Protein AF-A0A3Q9SAR7-F1 (afdb_monomer)

Nearest PDB structures (foldseek):
  1xmx-assembly1_A  TM=7.550E-01  e=1.880E-03  Vibrio cholerae
  4oc8-assembly1_B  TM=5.449E-01  e=7.271E-05  Azoarcus olearius
  2bam-assembly1_B  TM=5.624E-01  e=4.252E-01  Bacillus amyloliquefaciens
  1bhm-assembly1_A  TM=5.684E-01  e=5.849E-01  Bacillus amyloliquefaciens
  8hkq-assembly1_A  TM=5.208E-01  e=3.273E+00  Homo sapiens

Secondary structure (DSSP, 8-state):
-PPP-TTS-------HHHHHHHHHHHHHHHHHHTT--EEEEEEEEEEETTEEEEEEEEEEEEETTEEEEEEEEEE--SSPBPHHHHHHHHHHHHHHT-SEEEEEESSPBPHHHHHHHHHHTEEEEEEEETTHHHHTT-SS-S-PPPPTT----SEEEEEEEEETTEEEEEEE-SS--HHHHHHHH-

Structure (mmCIF, N/CA/C/O backbone):
data_AF-A0A3Q9SAR7-F1
#
_entry.id   AF-A0A3Q9SAR7-F1
#
loop_
_atom_site.group_PDB
_atom_site.id
_atom_site.type_symbol
_atom_site.label_atom_id
_atom_site.label_alt_id
_atom_site.label_comp_id
_atom_site.label_asym_id
_atom_site.label_entity_id
_atom_site.label_seq_id
_atom_site.pdbx_PDB_ins_code
_atom_site.Cartn_x
_atom_site.Cartn_y
_atom_site.Cartn_z
_atom_site.occupancy
_atom_site.B_iso_or_equiv
_atom_site.auth_seq_id
_atom_site.auth_comp_id
_atom_site.auth_asym_id
_atom_site.auth_atom_id
_atom_site.pdbx_PDB_model_num
ATOM 1 N N . MET A 1 1 ? 7.111 -11.956 -29.538 1.00 27.80 1 MET A N 1
ATOM 2 C CA . MET A 1 1 ? 6.732 -10.552 -29.275 1.00 27.80 1 MET A CA 1
ATOM 3 C C . MET A 1 1 ? 6.352 -10.456 -27.811 1.00 27.80 1 MET A C 1
ATOM 5 O O . MET A 1 1 ? 5.449 -11.172 -27.399 1.00 27.80 1 MET A O 1
ATOM 9 N N . GLY A 1 2 ? 7.119 -9.715 -27.010 1.00 34.88 2 GLY A N 1
ATOM 10 C CA . GLY A 1 2 ? 6.870 -9.594 -25.573 1.00 34.88 2 GLY A CA 1
ATOM 11 C C . GLY A 1 2 ? 5.650 -8.717 -25.324 1.00 34.88 2 GLY A C 1
ATOM 12 O O . GLY A 1 2 ? 5.599 -7.592 -25.812 1.00 34.88 2 GLY A O 1
ATOM 13 N N . VAL A 1 3 ? 4.664 -9.244 -24.601 1.00 38.19 3 VAL A N 1
ATOM 14 C CA . VAL A 1 3 ? 3.569 -8.445 -24.046 1.00 38.19 3 VAL A CA 1
ATOM 15 C C . VAL A 1 3 ? 4.202 -7.463 -23.064 1.00 38.19 3 VAL A C 1
ATOM 17 O O . VAL A 1 3 ? 4.908 -7.893 -22.153 1.00 38.19 3 VAL A O 1
ATOM 20 N N . TYR A 1 4 ? 4.004 -6.161 -23.272 1.00 43.38 4 TYR A N 1
ATOM 21 C CA . TYR A 1 4 ? 4.487 -5.137 -22.351 1.00 43.38 4 TYR A CA 1
ATOM 22 C C . TYR A 1 4 ? 3.925 -5.415 -20.953 1.00 43.38 4 TYR A C 1
ATOM 24 O O . TYR A 1 4 ? 2.711 -5.418 -20.743 1.00 43.38 4 TYR A O 1
ATOM 32 N N . ASN A 1 5 ? 4.821 -5.702 -20.014 1.00 55.50 5 ASN A N 1
ATOM 33 C CA . ASN A 1 5 ? 4.472 -6.011 -18.644 1.00 55.50 5 ASN A CA 1
ATOM 34 C C . ASN A 1 5 ? 4.656 -4.732 -17.812 1.00 55.50 5 ASN A C 1
ATOM 36 O O . ASN A 1 5 ? 5.802 -4.377 -17.523 1.00 55.50 5 ASN A O 1
ATOM 40 N N . PRO A 1 6 ? 3.579 -4.035 -17.394 1.00 52.97 6 PRO A N 1
ATOM 41 C CA . PRO A 1 6 ? 3.678 -2.794 -16.610 1.00 52.97 6 PRO A CA 1
ATOM 42 C C . PRO A 1 6 ? 4.426 -2.983 -15.275 1.00 52.97 6 PRO A C 1
ATOM 44 O O . PRO A 1 6 ? 4.781 -2.017 -14.604 1.00 52.97 6 PRO A O 1
ATOM 47 N N . ILE A 1 7 ? 4.692 -4.240 -14.910 1.00 58.50 7 ILE A N 1
ATOM 48 C CA . ILE A 1 7 ? 5.417 -4.668 -13.724 1.00 58.50 7 ILE A CA 1
ATOM 49 C C . ILE A 1 7 ? 6.954 -4.614 -13.909 1.00 58.50 7 ILE A C 1
ATOM 51 O O . ILE A 1 7 ? 7.685 -4.568 -12.920 1.00 58.50 7 ILE A O 1
ATOM 55 N N . GLU A 1 8 ? 7.491 -4.610 -15.136 1.00 58.69 8 GLU A N 1
ATOM 56 C CA . GLU A 1 8 ? 8.921 -4.894 -15.378 1.00 58.69 8 GLU A CA 1
ATOM 57 C C . GLU A 1 8 ? 9.891 -3.719 -15.223 1.00 58.69 8 GLU A C 1
ATOM 59 O O . GLU A 1 8 ? 11.055 -3.956 -14.898 1.00 58.69 8 GLU A O 1
ATOM 64 N N . ALA A 1 9 ? 9.452 -2.472 -15.389 1.00 53.44 9 ALA A N 1
ATOM 65 C CA . ALA A 1 9 ? 10.353 -1.327 -15.314 1.00 53.44 9 ALA A CA 1
ATOM 66 C C . ALA A 1 9 ? 9.664 -0.118 -14.697 1.00 53.44 9 ALA A C 1
ATOM 68 O O . ALA A 1 9 ? 8.808 0.457 -15.352 1.00 53.44 9 ALA A O 1
ATOM 69 N N . ASN A 1 10 ? 10.075 0.281 -13.486 1.00 58.84 10 ASN A N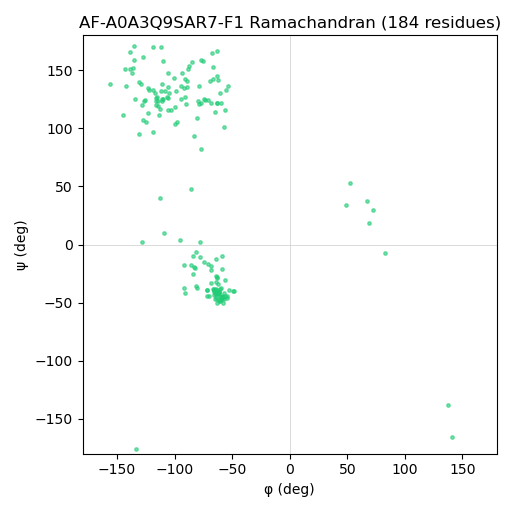 1
ATOM 70 C CA . ASN A 1 10 ? 9.906 1.647 -12.990 1.00 58.84 10 ASN A CA 1
ATOM 71 C C . ASN A 1 10 ? 10.917 2.003 -11.906 1.00 58.84 10 ASN A C 1
ATOM 73 O O . ASN A 1 10 ? 11.170 1.240 -10.976 1.00 58.84 10 ASN A O 1
ATOM 77 N N . THR A 1 11 ? 11.440 3.218 -12.008 1.00 61.03 11 THR A N 1
ATOM 78 C CA . THR A 1 11 ? 12.070 3.929 -10.902 1.00 61.03 11 THR A CA 1
ATOM 79 C C . THR A 1 11 ? 11.359 5.262 -10.795 1.00 61.03 11 THR A C 1
ATOM 81 O O . THR A 1 11 ? 11.560 6.127 -11.642 1.00 61.03 11 THR A O 1
ATOM 84 N N . THR A 1 12 ? 10.512 5.424 -9.783 1.00 68.94 12 THR A N 1
ATOM 85 C CA . THR A 1 12 ? 9.973 6.744 -9.453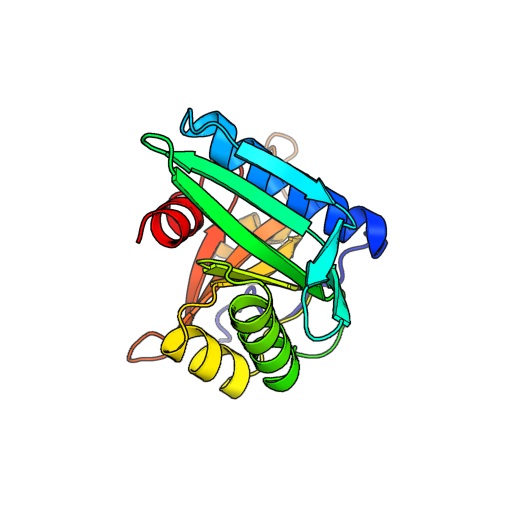 1.00 68.94 12 THR A CA 1
ATOM 86 C C . THR A 1 12 ? 11.114 7.627 -8.950 1.00 68.94 12 THR A C 1
ATOM 88 O O . THR A 1 12 ? 11.979 7.165 -8.199 1.00 68.94 12 THR A O 1
ATOM 91 N N . ASP A 1 13 ? 11.093 8.902 -9.302 1.00 79.56 13 ASP A N 1
ATOM 92 C CA . ASP A 1 13 ? 12.007 9.930 -8.796 1.00 79.56 13 ASP A CA 1
ATOM 93 C C . ASP A 1 13 ? 11.646 10.420 -7.379 1.00 79.56 13 ASP A C 1
ATOM 95 O O . ASP A 1 13 ? 12.472 11.059 -6.733 1.00 79.56 13 ASP A O 1
ATOM 99 N N . MET A 1 14 ? 10.470 10.047 -6.855 1.00 87.00 14 MET A N 1
ATOM 100 C CA . MET A 1 14 ? 10.042 10.333 -5.476 1.00 87.00 14 MET A CA 1
ATOM 101 C C . MET A 1 14 ? 11.069 9.868 -4.438 1.00 87.00 14 MET A C 1
ATOM 103 O O . MET A 1 14 ? 11.548 8.737 -4.502 1.00 87.00 14 MET A O 1
ATOM 107 N N . THR A 1 15 ? 11.357 10.682 -3.425 1.00 91.19 15 THR A N 1
ATOM 108 C CA . THR A 1 15 ? 11.986 10.246 -2.163 1.00 91.19 15 THR A CA 1
ATOM 109 C C . THR A 1 15 ? 11.090 9.253 -1.408 1.00 91.19 15 THR A C 1
ATOM 111 O O . THR A 1 15 ? 9.910 9.112 -1.724 1.00 91.19 15 THR A O 1
ATOM 114 N N . ASP A 1 16 ? 11.629 8.557 -0.401 1.00 91.19 16 ASP A N 1
ATOM 115 C CA . ASP A 1 16 ? 10.838 7.617 0.416 1.00 91.19 16 ASP A CA 1
ATOM 116 C C . ASP A 1 16 ? 9.636 8.319 1.069 1.00 91.19 16 ASP A C 1
ATOM 118 O O . ASP A 1 16 ? 8.494 7.887 0.922 1.00 91.19 16 ASP A O 1
ATOM 122 N N . THR A 1 17 ? 9.871 9.484 1.677 1.00 94.44 17 THR A N 1
ATOM 123 C CA . THR A 1 17 ? 8.822 10.296 2.306 1.00 94.44 17 THR A CA 1
ATOM 124 C C . THR A 1 17 ? 7.781 10.801 1.305 1.00 94.44 17 THR A C 1
ATOM 126 O O . THR A 1 17 ? 6.594 10.857 1.624 1.00 94.44 17 THR A O 1
ATOM 129 N N . GLU A 1 18 ? 8.191 11.211 0.102 1.00 94.25 18 GLU A N 1
ATOM 130 C CA . GLU A 1 18 ? 7.247 11.631 -0.944 1.00 94.25 18 GLU A CA 1
ATOM 131 C C . GLU A 1 18 ? 6.391 10.464 -1.422 1.00 94.25 18 GLU A C 1
ATOM 133 O O . GLU A 1 18 ? 5.189 1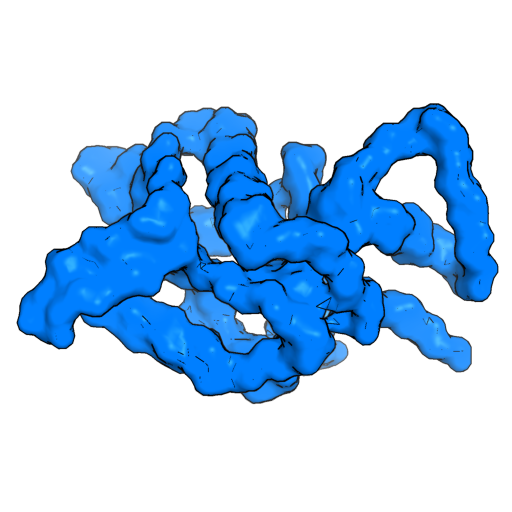0.636 -1.613 1.00 94.25 18 GLU A O 1
ATOM 138 N N . PHE A 1 19 ? 6.986 9.278 -1.551 1.00 94.12 19 PHE A N 1
ATOM 139 C CA . PHE A 1 19 ? 6.270 8.071 -1.928 1.00 94.12 19 PHE A CA 1
ATOM 140 C C . PHE A 1 19 ? 5.212 7.692 -0.883 1.00 94.12 19 PHE A C 1
ATOM 142 O O . PHE A 1 19 ? 4.051 7.472 -1.225 1.00 94.12 19 PHE A O 1
ATOM 149 N N . GLU A 1 20 ? 5.574 7.700 0.398 1.00 96.3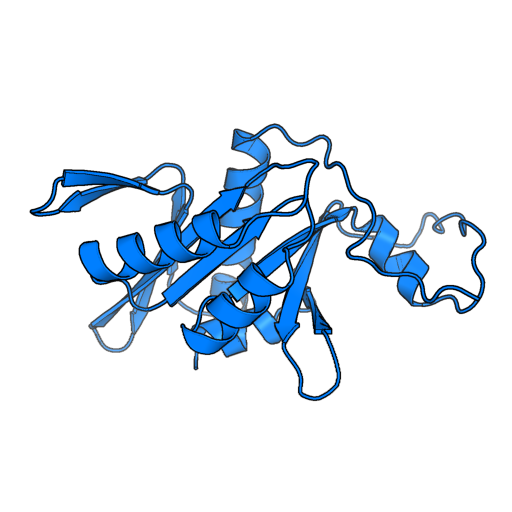8 20 GLU A N 1
ATOM 150 C CA . GLU A 1 20 ? 4.641 7.414 1.491 1.00 96.38 20 GLU A CA 1
ATOM 151 C C . GLU A 1 20 ? 3.499 8.440 1.563 1.00 96.38 20 GLU A C 1
ATOM 153 O O . GLU A 1 20 ? 2.328 8.077 1.704 1.00 96.38 20 GLU A O 1
ATOM 158 N N . LYS A 1 21 ? 3.810 9.733 1.399 1.00 95.81 21 LYS A N 1
ATOM 159 C CA . LYS A 1 21 ? 2.799 10.802 1.351 1.00 95.81 21 LYS A CA 1
ATOM 160 C C . LYS A 1 21 ? 1.890 10.692 0.130 1.00 95.81 21 LYS A C 1
ATOM 162 O O . LYS A 1 21 ? 0.688 10.926 0.258 1.00 95.81 21 LYS A O 1
ATOM 167 N N . TYR A 1 22 ? 2.436 10.325 -1.029 1.00 93.81 22 TYR A N 1
ATOM 168 C CA . TYR A 1 22 ? 1.651 10.042 -2.228 1.00 93.81 22 TYR A CA 1
ATOM 169 C C . TYR A 1 22 ? 0.643 8.923 -1.954 1.00 93.81 22 TYR A C 1
ATOM 171 O O . TYR A 1 22 ? -0.553 9.125 -2.166 1.00 93.81 22 TYR A O 1
ATOM 179 N N . VAL A 1 23 ? 1.087 7.795 -1.394 1.00 94.88 23 VAL A N 1
ATOM 180 C CA . VAL A 1 23 ? 0.207 6.670 -1.038 1.00 94.88 23 VAL A CA 1
ATOM 181 C C . VAL A 1 23 ? -0.874 7.099 -0.040 1.00 94.88 23 VAL A C 1
ATOM 183 O O . VAL A 1 23 ? -2.051 6.810 -0.258 1.00 94.88 23 VAL A O 1
ATOM 186 N N . ALA A 1 24 ? -0.515 7.850 1.007 1.00 95.94 24 ALA A N 1
ATOM 187 C CA . ALA A 1 24 ? -1.486 8.390 1.960 1.00 95.94 24 ALA A CA 1
ATOM 188 C C . ALA A 1 24 ? -2.541 9.271 1.271 1.00 95.94 24 ALA A C 1
ATOM 190 O O . ALA A 1 24 ? -3.739 9.133 1.528 1.00 95.94 24 ALA A O 1
ATOM 191 N N . SER A 1 25 ? -2.110 10.158 0.368 1.00 93.12 25 SER A N 1
ATOM 192 C CA . SER A 1 25 ? -3.015 11.026 -0.389 1.00 93.12 25 SER A CA 1
ATOM 193 C C . SER A 1 25 ? -3.938 10.243 -1.320 1.00 93.12 25 SER A C 1
ATOM 195 O O . SER A 1 25 ? -5.122 10.557 -1.391 1.00 93.12 25 SER A O 1
ATOM 197 N N . LEU A 1 26 ? -3.424 9.198 -1.973 1.00 90.88 26 LEU A N 1
ATOM 198 C CA . LEU A 1 26 ? -4.173 8.366 -2.906 1.00 90.88 26 LEU A CA 1
ATOM 199 C C . LEU A 1 26 ? -5.314 7.642 -2.182 1.00 90.88 26 LEU A C 1
ATOM 201 O O . LEU A 1 26 ? -6.471 7.750 -2.581 1.00 90.88 26 LEU A O 1
ATOM 205 N N . VAL A 1 27 ? -5.001 6.988 -1.059 1.00 91.81 27 VAL A N 1
ATOM 206 C CA . VAL A 1 27 ? -5.989 6.278 -0.229 1.00 91.81 27 VAL A CA 1
ATOM 207 C C . VAL A 1 27 ? -7.037 7.237 0.335 1.00 91.81 27 VAL A C 1
ATOM 209 O O . VAL A 1 27 ? -8.233 6.933 0.323 1.00 91.81 27 VAL A O 1
ATOM 212 N N . LYS A 1 28 ? -6.610 8.420 0.794 1.00 92.31 28 LYS A N 1
ATOM 213 C CA . LYS A 1 28 ? -7.524 9.451 1.293 1.00 92.31 28 LYS A CA 1
ATOM 214 C C . LYS A 1 28 ? -8.490 9.925 0.203 1.00 92.31 28 LYS A C 1
ATOM 216 O O . LYS A 1 28 ? -9.692 9.947 0.443 1.00 92.31 28 LYS A O 1
ATOM 221 N N . GLN A 1 29 ? -7.984 10.246 -0.988 1.00 89.38 29 GLN A N 1
ATOM 222 C CA . GLN A 1 29 ? -8.799 10.720 -2.111 1.00 89.38 29 GLN A CA 1
ATOM 223 C C . GLN A 1 29 ? -9.843 9.689 -2.553 1.00 89.38 29 GLN A C 1
ATOM 225 O O . GLN A 1 29 ? -10.979 10.063 -2.826 1.00 89.38 29 GLN A O 1
ATOM 230 N N . MET A 1 30 ? -9.483 8.405 -2.590 1.00 88.06 30 MET A N 1
ATOM 231 C CA . MET A 1 30 ? -10.416 7.323 -2.938 1.00 88.06 30 MET A CA 1
ATOM 232 C C . MET A 1 30 ? -11.523 7.176 -1.901 1.00 88.06 30 MET A C 1
ATOM 234 O O . MET A 1 30 ? -12.695 7.087 -2.242 1.00 88.06 30 MET A O 1
ATOM 238 N N . SER A 1 31 ? -11.158 7.236 -0.620 1.00 88.56 31 SER A N 1
ATOM 239 C CA . SER A 1 31 ? -12.134 7.196 0.472 1.00 88.56 31 SER A CA 1
ATOM 240 C C . SER A 1 31 ? -13.117 8.368 0.403 1.00 88.56 31 SER A C 1
ATOM 242 O O . SER A 1 31 ? -14.321 8.180 0.550 1.00 88.56 31 SER A O 1
ATOM 244 N N . GLU A 1 32 ? -12.607 9.578 0.153 1.00 88.62 32 GLU A N 1
ATOM 245 C CA . GLU A 1 32 ? -13.418 10.794 0.035 1.00 88.62 32 GLU A CA 1
ATOM 246 C C . GLU A 1 32 ? -14.342 10.758 -1.187 1.00 88.62 32 GLU A C 1
ATOM 248 O O . GLU A 1 32 ? -15.492 11.186 -1.085 1.00 88.62 32 GLU A O 1
ATOM 253 N N . LYS A 1 33 ? -13.872 10.220 -2.319 1.00 87.81 33 LYS A N 1
ATOM 254 C CA . LYS A 1 33 ? -14.673 10.053 -3.539 1.00 87.81 33 LYS A CA 1
ATOM 255 C C . LYS A 1 33 ? -15.882 9.142 -3.312 1.00 87.81 33 LYS A C 1
ATOM 257 O O . LYS A 1 33 ? -16.974 9.484 -3.754 1.00 87.81 33 LYS A O 1
ATOM 262 N N . GLU A 1 34 ? -15.708 8.060 -2.558 1.00 85.62 34 GLU A N 1
ATOM 263 C CA . GLU A 1 34 ? -16.791 7.143 -2.175 1.00 85.62 34 GLU A CA 1
ATOM 264 C C . GLU A 1 34 ? -17.668 7.677 -1.023 1.00 85.62 34 GLU A C 1
ATOM 266 O O . GLU A 1 34 ? -18.580 6.998 -0.551 1.00 85.62 34 GLU A O 1
ATOM 271 N N . GLY A 1 35 ? -17.402 8.890 -0.522 1.00 87.12 35 GLY A N 1
ATOM 272 C CA . GLY A 1 35 ? -18.135 9.476 0.603 1.00 87.12 35 GLY A CA 1
ATOM 273 C C . GLY A 1 35 ? -17.879 8.772 1.941 1.00 87.12 35 GLY A C 1
ATOM 274 O O . GLY A 1 35 ? -18.652 8.934 2.889 1.00 87.12 35 GLY A O 1
ATOM 275 N N . ILE A 1 36 ? -16.799 7.994 2.046 1.00 84.69 36 ILE A N 1
ATOM 276 C CA . ILE A 1 36 ? -16.460 7.227 3.242 1.00 84.69 36 ILE A CA 1
ATOM 277 C C . ILE A 1 36 ? -15.582 8.083 4.154 1.00 84.69 36 ILE A C 1
ATOM 279 O O . ILE A 1 36 ? -14.473 8.493 3.807 1.00 84.69 36 ILE A O 1
ATOM 283 N N . LYS A 1 37 ? -16.054 8.320 5.382 1.00 85.62 37 LYS A N 1
ATOM 284 C CA . LYS A 1 37 ? -15.274 9.032 6.396 1.00 85.62 37 LYS A CA 1
ATOM 285 C C . LYS A 1 37 ? -14.033 8.218 6.778 1.00 85.62 37 LYS A C 1
ATOM 287 O O . LYS A 1 37 ? -14.143 7.164 7.406 1.00 85.62 37 LYS A O 1
ATOM 292 N N . CYS A 1 38 ? -12.862 8.758 6.453 1.00 90.56 38 CYS A N 1
ATOM 293 C CA . CYS A 1 38 ? -11.567 8.141 6.708 1.00 90.56 38 CYS A CA 1
ATOM 294 C C . CYS A 1 38 ? -10.598 9.131 7.374 1.00 90.56 38 CYS A C 1
ATOM 296 O O . CYS A 1 38 ? -10.537 10.308 7.014 1.00 90.56 38 CYS A O 1
ATOM 298 N N . SER A 1 39 ? -9.820 8.647 8.340 1.00 94.81 39 SER A N 1
ATOM 299 C CA . SER A 1 39 ? -8.638 9.310 8.888 1.00 94.81 39 SER A CA 1
ATOM 300 C C . SER A 1 39 ? -7.401 8.590 8.362 1.00 94.81 39 SER A C 1
ATOM 302 O O . SER A 1 39 ? -7.180 7.428 8.689 1.00 94.81 39 SER A O 1
ATOM 304 N N . VAL A 1 40 ? -6.585 9.281 7.566 1.00 96.81 40 VAL A N 1
ATOM 305 C CA . VAL A 1 40 ? -5.319 8.743 7.051 1.00 96.81 40 VAL A CA 1
ATOM 306 C C . VAL A 1 40 ? -4.160 9.473 7.717 1.00 96.81 40 VAL A C 1
ATOM 308 O O . VAL A 1 40 ? -4.088 10.702 7.661 1.00 96.81 40 VAL A O 1
ATOM 311 N N . LYS A 1 41 ? -3.249 8.724 8.343 1.00 97.44 41 LYS A N 1
ATOM 312 C CA . LYS A 1 41 ? -2.054 9.259 9.009 1.00 97.44 41 LYS A CA 1
ATOM 313 C C . LYS A 1 41 ? -0.804 8.630 8.406 1.00 97.44 41 LYS A C 1
ATOM 315 O O . LYS A 1 41 ? -0.735 7.416 8.242 1.00 97.44 41 LYS A O 1
ATOM 320 N N . HIS A 1 42 ? 0.174 9.472 8.099 1.00 97.44 42 HIS A N 1
ATOM 321 C CA . HIS A 1 42 ? 1.511 9.081 7.653 1.00 97.44 42 HIS A CA 1
ATOM 322 C C . HIS A 1 42 ? 2.465 8.999 8.853 1.00 97.44 42 HIS A C 1
ATOM 324 O O . HIS A 1 42 ? 2.308 9.769 9.803 1.00 97.44 42 HIS A O 1
ATOM 330 N N . ASN A 1 43 ? 3.439 8.087 8.797 1.00 96.50 43 ASN A N 1
ATOM 331 C CA . ASN A 1 43 ? 4.480 7.878 9.805 1.00 96.50 43 ASN A CA 1
ATOM 332 C C . ASN A 1 43 ? 3.915 7.690 11.225 1.00 96.50 43 ASN A C 1
ATOM 334 O O . ASN A 1 43 ? 4.253 8.408 12.171 1.00 96.50 43 ASN A O 1
ATOM 338 N N . TYR A 1 44 ? 2.987 6.745 11.360 1.00 96.19 44 TYR A N 1
ATOM 339 C CA . TYR A 1 44 ? 2.268 6.496 12.601 1.00 96.19 44 TYR A CA 1
ATOM 340 C C . TYR A 1 44 ? 3.005 5.482 13.478 1.00 96.19 44 TYR A C 1
ATOM 342 O O . TYR A 1 44 ? 3.440 4.436 13.004 1.00 96.19 44 TYR A O 1
ATOM 350 N N . ILE A 1 45 ? 3.101 5.758 14.780 1.00 96.38 45 ILE A N 1
ATOM 351 C CA . ILE A 1 45 ? 3.653 4.813 15.758 1.00 96.38 45 ILE A CA 1
ATOM 352 C C . ILE A 1 45 ? 2.493 4.124 16.476 1.00 96.38 45 ILE A C 1
ATOM 354 O O . ILE A 1 45 ? 1.873 4.709 17.367 1.00 96.38 45 ILE A O 1
ATOM 358 N N . ALA A 1 46 ? 2.229 2.872 16.110 1.00 93.25 46 ALA A N 1
ATOM 359 C CA . ALA A 1 46 ? 1.290 2.011 16.812 1.00 93.25 46 ALA A CA 1
ATOM 360 C C . ALA A 1 46 ? 1.959 1.455 18.072 1.00 93.25 46 ALA A C 1
ATOM 362 O O . ALA A 1 46 ? 2.995 0.795 17.988 1.00 93.25 46 ALA A O 1
ATOM 363 N N . ARG A 1 47 ? 1.374 1.734 19.239 1.00 92.69 47 ARG A N 1
ATOM 364 C CA . ARG A 1 47 ? 1.851 1.233 20.533 1.00 92.69 47 ARG A CA 1
ATOM 365 C C . ARG A 1 47 ? 0.950 0.094 20.976 1.00 92.69 47 ARG A C 1
ATOM 367 O O . ARG A 1 47 ? -0.236 0.315 21.208 1.00 92.69 47 ARG A O 1
ATOM 374 N N . VAL A 1 48 ? 1.510 -1.099 21.076 1.00 90.62 48 VAL A N 1
ATOM 375 C CA . VAL A 1 48 ? 0.791 -2.327 21.422 1.00 90.62 48 VAL A CA 1
ATOM 376 C C . VAL A 1 48 ? 1.583 -3.123 22.453 1.00 90.62 48 VAL A C 1
ATOM 378 O O . VAL A 1 48 ? 2.713 -2.777 22.798 1.00 90.62 48 VAL A O 1
ATOM 381 N N . ASN A 1 49 ? 0.970 -4.170 23.000 1.00 83.50 49 ASN A N 1
ATOM 382 C CA . ASN A 1 49 ? 1.522 -4.891 24.148 1.00 83.50 49 ASN A CA 1
ATOM 383 C C . ASN A 1 49 ? 2.875 -5.566 23.856 1.00 83.50 49 ASN A C 1
ATOM 385 O O . ASN A 1 49 ? 3.669 -5.744 24.776 1.00 83.50 49 ASN A O 1
ATOM 389 N N . ASP A 1 50 ? 3.141 -5.934 22.601 1.00 85.75 50 ASP A N 1
ATOM 390 C CA . ASP A 1 50 ? 4.385 -6.562 22.142 1.00 85.75 50 ASP A CA 1
ATOM 391 C C . ASP A 1 50 ? 5.413 -5.561 21.578 1.00 85.75 50 ASP A C 1
ATOM 393 O O . ASP A 1 50 ? 6.499 -5.967 21.161 1.00 85.75 50 ASP A O 1
ATOM 397 N N . GLY A 1 51 ? 5.126 -4.253 21.623 1.00 89.19 51 GLY A N 1
ATOM 398 C CA . GLY A 1 51 ? 6.081 -3.197 21.296 1.00 89.19 51 GLY A CA 1
ATOM 399 C C . GLY A 1 51 ? 5.492 -2.020 20.522 1.00 89.19 51 GLY A C 1
ATOM 400 O O . GLY A 1 51 ? 4.282 -1.824 20.424 1.00 89.19 51 GLY A O 1
ATOM 401 N N . ASN A 1 52 ? 6.389 -1.206 19.963 1.00 92.50 52 ASN A N 1
ATOM 4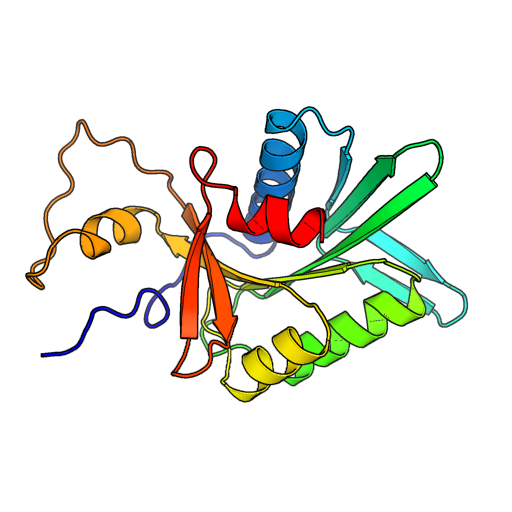02 C CA . ASN A 1 52 ? 6.024 -0.083 19.107 1.00 92.50 52 ASN A CA 1
ATOM 403 C C . ASN A 1 52 ? 6.345 -0.423 17.651 1.00 92.50 52 ASN A C 1
ATOM 405 O O . ASN A 1 52 ? 7.490 -0.741 17.327 1.00 92.50 52 ASN A O 1
ATOM 409 N N . TYR A 1 53 ? 5.359 -0.284 16.772 1.00 92.19 53 TYR A N 1
ATOM 410 C CA . TYR A 1 53 ? 5.525 -0.458 15.334 1.00 92.19 53 TYR A CA 1
ATOM 411 C C . TYR A 1 53 ? 5.388 0.889 14.635 1.00 92.19 53 TYR A C 1
ATOM 413 O O . TYR A 1 53 ? 4.366 1.560 14.763 1.00 92.19 53 TYR A O 1
ATOM 421 N N . GLN A 1 54 ? 6.411 1.274 13.876 1.00 95.06 54 GLN A N 1
ATOM 422 C CA . GLN A 1 54 ? 6.292 2.366 12.918 1.00 95.06 54 GLN A CA 1
ATOM 423 C C . GLN A 1 54 ? 5.606 1.833 11.660 1.00 95.06 54 GLN A C 1
ATOM 425 O O . GLN A 1 54 ? 6.063 0.848 11.075 1.00 95.06 54 GLN A O 1
ATOM 430 N N . ILE A 1 55 ? 4.501 2.474 11.297 1.00 96.75 55 ILE A N 1
ATOM 431 C CA . ILE A 1 55 ? 3.674 2.165 10.138 1.00 96.75 55 ILE A CA 1
ATOM 432 C C . ILE A 1 55 ? 3.744 3.355 9.190 1.00 96.75 55 ILE A C 1
ATOM 434 O O . ILE A 1 55 ? 3.468 4.491 9.591 1.00 96.75 55 ILE A O 1
ATOM 438 N N . ASP A 1 56 ? 4.088 3.083 7.934 1.00 98.06 56 ASP A N 1
ATOM 439 C CA . ASP A 1 56 ? 4.280 4.124 6.924 1.00 98.06 56 ASP A CA 1
ATOM 440 C C . ASP A 1 56 ? 2.980 4.917 6.728 1.00 98.06 56 ASP A C 1
ATOM 442 O O . ASP A 1 56 ? 2.982 6.147 6.796 1.00 98.06 56 ASP A O 1
ATOM 446 N N . VAL A 1 57 ? 1.844 4.227 6.571 1.00 98.25 57 VAL A N 1
ATOM 447 C CA . VAL A 1 57 ? 0.513 4.845 6.517 1.00 98.25 57 VAL A CA 1
ATOM 448 C C . VAL A 1 57 ? -0.524 3.979 7.245 1.00 98.25 57 VAL A C 1
ATOM 450 O O . VAL A 1 57 ? -0.582 2.764 7.076 1.00 98.25 57 VAL A O 1
ATOM 453 N N . ILE A 1 58 ? -1.393 4.604 8.038 1.00 98.00 58 ILE A N 1
ATOM 454 C CA . ILE A 1 58 ? -2.576 3.965 8.632 1.00 98.00 58 ILE A CA 1
ATOM 455 C C . ILE A 1 58 ? -3.838 4.671 8.139 1.00 98.00 58 ILE A C 1
ATOM 457 O O . ILE A 1 58 ? -3.901 5.902 8.136 1.00 98.00 58 ILE A O 1
ATOM 461 N N . ALA A 1 59 ? -4.832 3.891 7.718 1.00 97.00 59 ALA A N 1
ATOM 462 C CA . ALA A 1 59 ? -6.150 4.385 7.338 1.00 97.00 59 ALA A CA 1
ATOM 463 C C . ALA A 1 59 ? -7.208 3.824 8.296 1.00 97.00 59 ALA A C 1
ATOM 465 O O . ALA A 1 59 ? -7.376 2.610 8.420 1.00 97.00 59 ALA A O 1
ATOM 466 N N . GLU A 1 60 ? -7.905 4.723 8.982 1.00 96.00 60 GLU A N 1
ATOM 467 C CA . GLU A 1 60 ? -8.926 4.427 9.982 1.00 96.00 60 GLU A CA 1
ATOM 468 C C . GLU A 1 60 ? -10.287 4.884 9.453 1.00 96.00 60 GLU A C 1
ATOM 470 O O . GLU A 1 60 ? -10.526 6.075 9.241 1.00 96.00 60 GLU A O 1
ATOM 475 N N . TYR A 1 61 ? -11.191 3.936 9.260 1.00 93.44 61 TYR A N 1
ATOM 476 C CA . TYR A 1 61 ? -12.552 4.167 8.798 1.00 93.44 61 TYR A CA 1
ATOM 477 C C . TYR A 1 61 ? -13.518 3.994 9.962 1.00 93.44 61 TYR A C 1
ATOM 479 O O . TYR A 1 61 ? -13.295 3.181 10.861 1.00 93.44 61 TYR A O 1
ATOM 487 N N . THR A 1 62 ? -14.607 4.757 9.954 1.00 87.75 62 THR A N 1
ATOM 488 C CA . THR A 1 62 ? -15.694 4.593 10.925 1.00 87.75 62 THR A CA 1
ATOM 489 C C . THR A 1 62 ? -16.949 4.145 10.199 1.00 87.75 62 THR A C 1
ATOM 491 O O . THR A 1 62 ? -17.460 4.874 9.351 1.00 87.75 62 THR A O 1
ATOM 494 N N . PHE A 1 63 ? -17.464 2.971 10.556 1.00 80.06 63 PHE A N 1
ATOM 495 C CA . PHE A 1 63 ? -18.684 2.413 9.980 1.00 80.06 63 PHE A CA 1
ATOM 496 C C . PHE A 1 63 ? -19.582 1.869 11.093 1.00 80.06 63 PHE A C 1
ATOM 498 O O . PHE A 1 63 ? -19.132 1.079 11.917 1.00 80.06 63 PHE A O 1
ATOM 505 N N . LEU A 1 64 ? -20.841 2.325 11.147 1.00 83.12 64 LEU A N 1
ATOM 506 C CA . LEU A 1 64 ? -21.837 1.923 12.159 1.00 83.12 64 LEU A CA 1
ATOM 507 C C . LEU A 1 64 ? -21.331 1.976 13.620 1.00 83.12 64 LEU A C 1
ATOM 509 O O . LEU A 1 64 ? -21.712 1.161 14.453 1.00 83.12 64 LEU A O 1
ATOM 513 N N . GLY A 1 65 ? -20.452 2.933 13.939 1.00 82.38 65 GLY A N 1
ATOM 514 C CA . GLY A 1 65 ? -19.854 3.086 15.273 1.00 82.38 65 GLY A CA 1
ATOM 515 C C . GLY A 1 65 ? -18.642 2.186 15.554 1.00 82.38 65 GLY A C 1
ATOM 516 O O . GLY A 1 65 ? -17.970 2.388 16.561 1.00 82.38 65 GLY A O 1
ATOM 517 N N . GLY A 1 66 ? -18.321 1.246 14.661 1.00 86.31 66 GLY A N 1
ATOM 518 C CA . GLY A 1 66 ? -17.091 0.458 14.692 1.00 86.31 66 GLY A CA 1
ATOM 519 C C . GLY A 1 66 ? -15.935 1.146 13.961 1.00 86.31 66 GLY A C 1
ATOM 520 O O . GLY A 1 66 ? -16.145 1.945 13.043 1.00 86.31 66 GLY A O 1
ATOM 521 N N . GLN A 1 67 ? -14.707 0.818 14.366 1.00 91.00 67 GLN A N 1
ATOM 522 C CA . GLN A 1 67 ? -13.491 1.228 13.664 1.00 91.00 67 GLN A CA 1
ATOM 523 C C . GLN A 1 67 ? -12.981 0.098 12.778 1.00 91.00 67 GLN A C 1
ATOM 525 O O . GLN A 1 67 ? -12.822 -1.032 13.231 1.00 91.00 67 GLN A O 1
ATOM 530 N N . PHE A 1 68 ? -12.672 0.435 11.533 1.00 94.25 68 PHE A N 1
ATOM 531 C CA . PHE A 1 68 ? -12.038 -0.459 10.579 1.00 94.25 68 PHE A CA 1
ATOM 532 C C . PHE A 1 68 ? -10.667 0.105 10.207 1.00 94.25 68 PHE A C 1
ATOM 534 O O . PHE A 1 68 ? -10.555 1.254 9.784 1.00 94.25 68 PHE A O 1
ATOM 541 N N . ILE A 1 69 ? -9.616 -0.687 10.403 1.00 96.00 69 ILE A N 1
ATOM 542 C CA . ILE A 1 69 ? -8.223 -0.227 10.317 1.00 96.00 69 ILE A CA 1
ATOM 543 C C . ILE A 1 69 ? -7.510 -0.963 9.188 1.00 96.00 69 ILE A C 1
ATOM 545 O O . ILE A 1 69 ? -7.517 -2.196 9.148 1.00 96.00 69 ILE A O 1
ATOM 549 N N . ILE A 1 70 ? -6.842 -0.207 8.320 1.00 97.62 70 ILE A N 1
ATOM 550 C CA . ILE A 1 70 ? -5.952 -0.725 7.283 1.00 97.62 70 ILE A CA 1
ATOM 551 C C . ILE A 1 70 ? -4.532 -0.238 7.557 1.00 97.62 70 ILE A C 1
ATOM 553 O O . ILE A 1 70 ? -4.297 0.967 7.677 1.00 97.62 70 ILE A O 1
ATOM 557 N N . LEU A 1 71 ? -3.585 -1.174 7.622 1.00 98.38 71 LEU A N 1
ATOM 558 C CA . LEU A 1 71 ? -2.158 -0.853 7.665 1.00 98.38 71 LEU A CA 1
ATOM 559 C C . LEU A 1 71 ? -1.587 -0.824 6.256 1.00 98.38 71 LEU A C 1
ATOM 561 O O . LEU A 1 71 ? -1.835 -1.725 5.454 1.00 98.38 71 LEU A O 1
ATOM 565 N N . ILE A 1 72 ? -0.799 0.194 5.956 1.00 98.56 72 ILE A N 1
ATOM 566 C CA . ILE A 1 72 ? -0.216 0.383 4.640 1.00 98.56 72 ILE A CA 1
ATOM 567 C C . ILE A 1 72 ? 1.293 0.553 4.800 1.00 98.56 72 ILE A C 1
ATOM 569 O O . ILE A 1 72 ? 1.770 1.432 5.514 1.00 98.56 72 ILE A O 1
ATOM 573 N N . GLU A 1 73 ? 2.038 -0.305 4.113 1.00 98.38 73 GLU A N 1
ATOM 574 C CA . GLU A 1 73 ? 3.498 -0.282 4.066 1.00 98.38 73 GLU A CA 1
ATOM 575 C C . GLU A 1 73 ? 3.958 0.128 2.673 1.00 98.38 73 GLU A C 1
ATOM 577 O O . GLU A 1 73 ? 3.443 -0.357 1.665 1.00 98.38 73 GLU A O 1
ATOM 582 N N . CYS A 1 74 ? 4.967 0.982 2.613 1.00 97.31 74 CYS A N 1
ATOM 583 C CA . CYS A 1 74 ? 5.572 1.485 1.395 1.00 97.31 74 CYS A CA 1
ATOM 584 C C . CYS A 1 74 ? 6.989 0.921 1.269 1.00 97.31 74 CYS A C 1
ATOM 586 O O . CYS A 1 74 ? 7.777 0.919 2.215 1.00 97.31 74 CYS A O 1
ATOM 588 N N . LYS A 1 75 ? 7.336 0.390 0.096 1.00 94.56 75 LYS A N 1
ATOM 589 C CA . LYS A 1 75 ? 8.671 -0.149 -0.191 1.00 94.56 75 LYS A CA 1
ATOM 590 C C . LYS A 1 75 ? 9.192 0.416 -1.505 1.00 94.56 75 LYS A C 1
ATOM 592 O O . LYS A 1 75 ? 8.910 -0.118 -2.580 1.00 94.56 75 LYS A O 1
ATOM 597 N N . LYS A 1 76 ? 9.977 1.492 -1.416 1.00 91.56 76 LYS A N 1
ATOM 598 C CA . LYS A 1 76 ? 10.667 2.090 -2.563 1.00 91.56 76 LYS A CA 1
ATOM 599 C C . LYS A 1 76 ? 11.901 1.268 -2.939 1.00 91.56 76 LYS A C 1
ATOM 601 O O . LYS A 1 76 ? 13.021 1.559 -2.526 1.00 91.56 76 LYS A O 1
ATOM 606 N N . TYR A 1 77 ? 11.703 0.199 -3.699 1.00 89.19 77 TYR A N 1
ATOM 607 C CA . TYR A 1 77 ? 12.776 -0.705 -4.114 1.00 89.19 77 TYR A CA 1
ATOM 608 C C . TYR A 1 77 ? 13.063 -0.593 -5.609 1.00 89.19 77 TYR A C 1
ATOM 610 O O . TYR A 1 77 ? 12.223 -0.168 -6.398 1.00 89.19 77 TYR A O 1
ATOM 618 N N . LYS A 1 78 ? 14.275 -1.009 -5.991 1.00 83.88 78 LYS A N 1
ATOM 619 C CA . LYS A 1 78 ? 14.632 -1.304 -7.388 1.00 83.88 78 LYS A CA 1
ATOM 620 C C . LYS A 1 78 ? 14.389 -2.777 -7.712 1.00 83.88 78 LYS A C 1
ATOM 622 O O . LYS A 1 78 ? 13.855 -3.110 -8.764 1.00 83.88 78 LYS A O 1
ATOM 627 N N . ASN A 1 79 ? 14.746 -3.653 -6.775 1.00 89.19 79 ASN A N 1
ATOM 628 C CA . ASN A 1 79 ? 14.591 -5.096 -6.912 1.00 89.19 79 ASN A CA 1
ATOM 629 C C . ASN A 1 79 ? 13.188 -5.565 -6.509 1.00 89.19 79 ASN A C 1
ATOM 631 O O . ASN A 1 79 ? 12.543 -4.906 -5.689 1.00 89.19 79 ASN A O 1
ATOM 635 N N . PRO A 1 80 ? 12.752 -6.734 -7.015 1.00 91.94 80 PRO A N 1
ATOM 636 C CA . PRO A 1 80 ? 11.459 -7.300 -6.671 1.00 91.94 80 PRO A CA 1
ATOM 637 C C . PRO A 1 80 ? 11.278 -7.460 -5.167 1.00 91.94 80 PRO A C 1
ATOM 639 O O . PRO A 1 80 ? 12.141 -8.025 -4.490 1.00 91.94 80 PRO A O 1
ATOM 642 N N . VAL A 1 81 ? 10.131 -7.021 -4.661 1.00 95.38 81 VAL A N 1
ATOM 643 C CA . VAL A 1 81 ? 9.769 -7.129 -3.252 1.00 95.38 81 VAL A CA 1
ATOM 644 C C . VAL A 1 81 ? 9.663 -8.606 -2.865 1.00 95.38 81 VAL A C 1
ATOM 646 O O . VAL A 1 81 ? 8.870 -9.344 -3.469 1.00 95.38 81 VAL A O 1
ATOM 649 N N . PRO A 1 82 ? 10.451 -9.060 -1.875 1.00 97.44 82 PRO A N 1
ATOM 650 C CA . PRO A 1 82 ? 10.435 -10.445 -1.450 1.00 97.44 82 PRO A CA 1
ATOM 651 C C . PRO A 1 82 ? 9.221 -10.749 -0.576 1.00 97.44 82 PRO A C 1
ATOM 653 O O . PRO A 1 82 ? 8.641 -9.866 0.061 1.00 97.44 82 PRO A O 1
ATOM 656 N N . ARG A 1 83 ? 8.878 -12.037 -0.504 1.00 98.06 83 ARG A N 1
ATOM 657 C CA . ARG A 1 83 ? 7.773 -12.556 0.316 1.00 98.06 83 ARG A CA 1
ATOM 658 C C . ARG A 1 83 ? 7.849 -12.111 1.780 1.00 98.06 83 ARG A C 1
ATOM 660 O O . ARG A 1 83 ? 6.824 -11.749 2.346 1.00 98.06 83 ARG A O 1
ATOM 667 N N . GLU A 1 84 ? 9.054 -12.065 2.344 1.00 98.50 84 GLU A N 1
ATOM 668 C CA . GLU A 1 84 ? 9.326 -11.622 3.719 1.00 98.50 84 GLU A CA 1
ATOM 669 C C . GLU A 1 84 ? 8.649 -10.281 4.055 1.00 98.50 84 GLU A C 1
ATOM 671 O O . GLU A 1 84 ? 8.092 -10.121 5.137 1.00 98.50 84 GLU A O 1
ATOM 676 N N . LYS A 1 85 ? 8.626 -9.312 3.126 1.00 98.44 85 LYS A N 1
ATOM 677 C CA . LYS A 1 85 ? 8.011 -8.000 3.399 1.00 98.44 85 LYS A CA 1
ATOM 678 C C . LYS A 1 85 ? 6.495 -8.084 3.549 1.00 98.44 85 LYS A C 1
ATOM 680 O O . LYS A 1 85 ? 5.930 -7.366 4.368 1.00 98.44 85 LYS A O 1
ATOM 685 N N . VAL A 1 86 ? 5.852 -8.988 2.814 1.00 98.50 86 VAL A N 1
ATOM 686 C CA . VAL A 1 86 ? 4.414 -9.251 2.945 1.00 98.50 86 VAL A CA 1
ATOM 687 C C . VAL A 1 86 ? 4.119 -9.982 4.258 1.00 98.50 86 VAL A C 1
ATOM 689 O O . VAL A 1 86 ? 3.148 -9.657 4.935 1.00 98.50 86 VAL A O 1
ATOM 692 N N . GLU A 1 87 ? 4.973 -10.927 4.658 1.00 98.56 87 GLU A N 1
ATOM 693 C CA . GLU A 1 87 ? 4.851 -11.650 5.934 1.00 98.56 87 GLU A CA 1
ATOM 694 C C . GLU A 1 87 ? 5.009 -10.718 7.143 1.00 98.56 87 GLU A C 1
ATOM 696 O O . GLU A 1 87 ? 4.240 -10.808 8.099 1.00 98.56 87 GLU A O 1
ATOM 701 N N . ILE A 1 88 ? 5.957 -9.777 7.088 1.00 98.06 88 ILE A N 1
ATOM 702 C CA . ILE A 1 88 ? 6.133 -8.754 8.128 1.00 98.06 88 ILE A CA 1
ATOM 703 C C . ILE A 1 88 ? 4.867 -7.902 8.266 1.00 98.06 88 ILE A C 1
ATOM 705 O O . ILE A 1 88 ? 4.394 -7.708 9.386 1.00 98.06 88 ILE A O 1
ATOM 709 N N . LEU A 1 89 ? 4.293 -7.429 7.153 1.00 98.50 89 LEU A N 1
ATOM 710 C CA . LEU A 1 89 ? 3.029 -6.690 7.178 1.00 98.50 89 LEU A CA 1
ATOM 711 C C . LEU A 1 89 ? 1.900 -7.547 7.769 1.00 98.50 89 LEU A C 1
ATOM 713 O O . LEU A 1 89 ? 1.186 -7.082 8.652 1.00 98.50 89 LEU A O 1
ATOM 717 N N . TYR A 1 90 ? 1.776 -8.810 7.357 1.00 98.44 90 TYR A N 1
ATOM 718 C CA . TYR A 1 90 ? 0.775 -9.726 7.906 1.00 98.44 90 TYR A CA 1
ATOM 719 C C . TYR A 1 90 ? 0.874 -9.869 9.430 1.00 98.44 90 TYR A C 1
ATOM 721 O O . TYR A 1 90 ? -0.135 -9.807 10.133 1.00 98.44 90 TYR A O 1
ATOM 729 N N . ASN A 1 91 ? 2.090 -10.008 9.959 1.00 96.94 91 ASN A N 1
ATOM 730 C CA . ASN A 1 91 ? 2.306 -10.086 11.400 1.00 96.94 91 ASN A CA 1
ATOM 731 C C . ASN A 1 91 ? 1.925 -8.776 12.104 1.00 96.94 91 ASN A C 1
ATOM 733 O O . ASN A 1 91 ? 1.247 -8.828 13.126 1.00 96.94 91 ASN A O 1
ATOM 737 N N . ARG A 1 92 ? 2.261 -7.610 11.531 1.00 96.94 92 ARG A N 1
ATOM 738 C CA . ARG A 1 92 ? 1.864 -6.297 12.079 1.00 96.94 92 ARG A CA 1
ATOM 739 C C . ARG A 1 92 ? 0.350 -6.122 12.128 1.00 96.94 92 ARG A C 1
ATOM 741 O O . ARG A 1 92 ? -0.161 -5.643 13.135 1.00 96.94 92 ARG A O 1
ATOM 748 N N . ILE A 1 93 ? -0.369 -6.552 11.087 1.00 97.62 93 ILE A N 1
ATOM 749 C CA . ILE A 1 93 ? -1.841 -6.544 11.069 1.00 97.62 93 ILE A CA 1
ATOM 750 C C . ILE A 1 93 ? -2.379 -7.304 12.285 1.00 97.62 93 ILE A C 1
ATOM 752 O O . ILE A 1 93 ? -3.244 -6.793 12.991 1.00 97.62 93 ILE A O 1
ATOM 756 N N . ARG A 1 94 ? -1.826 -8.490 12.571 1.00 96.12 94 ARG A N 1
ATOM 757 C CA . ARG A 1 94 ? -2.255 -9.331 13.697 1.00 96.12 94 ARG A CA 1
ATOM 758 C C . ARG A 1 94 ? -1.878 -8.756 15.061 1.00 96.12 94 ARG A C 1
ATOM 760 O O . ARG A 1 94 ? -2.730 -8.765 15.941 1.00 96.12 94 ARG A O 1
ATOM 767 N N . SER A 1 95 ? -0.655 -8.253 15.233 1.00 95.06 95 SER A N 1
ATOM 768 C CA . SER A 1 95 ? -0.217 -7.634 16.495 1.00 95.06 95 SER A CA 1
ATOM 769 C C . SER A 1 95 ? -1.020 -6.373 16.825 1.00 95.06 95 SER A C 1
ATOM 771 O O . SER A 1 95 ? -1.378 -6.153 17.977 1.00 95.06 95 SER A O 1
ATOM 773 N N . ILE A 1 96 ? -1.349 -5.560 15.815 1.00 95.25 96 ILE A N 1
ATO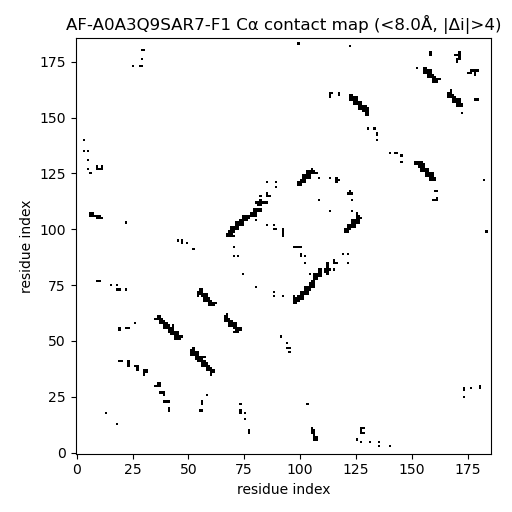M 774 C CA . ILE A 1 96 ? -2.097 -4.304 15.993 1.00 95.25 96 ILE A CA 1
ATOM 775 C C . ILE A 1 96 ? -3.614 -4.530 16.064 1.00 95.25 96 ILE A C 1
ATOM 777 O O . ILE A 1 96 ? -4.338 -3.678 16.572 1.00 95.25 96 ILE A O 1
ATOM 781 N N . GLY A 1 97 ? -4.112 -5.673 15.586 1.00 94.81 97 GLY A N 1
ATOM 782 C CA . GLY A 1 97 ? -5.550 -5.912 15.453 1.00 94.81 97 GLY A CA 1
ATOM 783 C C . GLY A 1 97 ? -6.174 -5.114 14.304 1.00 94.81 97 GLY A C 1
ATOM 784 O O . GLY A 1 97 ? -7.339 -4.728 14.367 1.00 94.81 97 GLY A O 1
ATOM 785 N N . ALA A 1 98 ? -5.397 -4.836 13.255 1.00 96.31 98 ALA A N 1
ATOM 786 C CA . ALA A 1 98 ? -5.919 -4.232 12.038 1.00 96.31 98 ALA A CA 1
ATOM 787 C C . ALA A 1 98 ? -6.707 -5.256 11.207 1.00 96.31 98 ALA A C 1
ATOM 789 O O . ALA A 1 98 ? -6.519 -6.466 11.325 1.00 96.31 98 ALA A O 1
ATOM 790 N N . HIS A 1 99 ? -7.591 -4.763 10.344 1.00 96.75 99 HIS A N 1
ATOM 791 C CA . HIS A 1 99 ? -8.528 -5.600 9.595 1.00 96.75 99 HIS A CA 1
ATOM 792 C C . HIS A 1 99 ? -7.970 -6.015 8.234 1.00 96.75 99 HIS A C 1
ATOM 794 O O . HIS A 1 99 ? -8.189 -7.137 7.783 1.00 96.75 99 HIS A O 1
ATOM 800 N N . LYS A 1 100 ? -7.243 -5.108 7.574 1.00 97.38 100 LYS A N 1
ATOM 801 C CA . LYS A 1 100 ? -6.611 -5.347 6.272 1.00 97.38 100 LYS A CA 1
ATOM 802 C C . LYS A 1 100 ? -5.214 -4.749 6.229 1.00 97.38 100 LYS A C 1
ATOM 804 O O . LYS A 1 100 ? -4.847 -3.908 7.052 1.00 97.38 100 LYS A O 1
ATOM 809 N N . GLY A 1 101 ? -4.454 -5.159 5.221 1.00 98.19 101 GLY A N 1
ATOM 810 C CA . GLY A 1 101 ? -3.193 -4.518 4.894 1.00 98.19 101 GLY A CA 1
ATOM 811 C C . GLY A 1 101 ? -2.978 -4.357 3.402 1.00 98.19 101 GLY A C 1
ATOM 812 O O . GLY A 1 101 ? -3.461 -5.156 2.597 1.00 98.19 101 GLY A O 1
ATOM 813 N N . MET A 1 102 ? -2.227 -3.323 3.049 1.00 98.44 102 MET A N 1
ATOM 814 C CA . MET A 1 102 ? -1.790 -3.057 1.685 1.00 98.44 102 MET A CA 1
ATOM 815 C C . MET A 1 102 ? -0.279 -2.830 1.665 1.00 98.44 102 MET A C 1
ATOM 817 O O . MET A 1 102 ? 0.266 -2.135 2.520 1.00 98.44 102 MET A O 1
ATOM 821 N N . LEU A 1 103 ? 0.402 -3.397 0.676 1.00 98.44 103 LEU A N 1
ATOM 822 C CA . LEU A 1 103 ? 1.821 -3.171 0.440 1.00 98.44 103 LEU A CA 1
ATOM 823 C C . LEU A 1 103 ? 1.988 -2.437 -0.888 1.00 98.44 103 LEU A C 1
ATOM 825 O O . LEU A 1 103 ? 1.735 -3.000 -1.955 1.00 98.44 103 LEU A O 1
ATOM 829 N N . PHE A 1 104 ? 2.426 -1.186 -0.808 1.00 97.38 104 PHE A N 1
ATOM 830 C CA . PHE A 1 104 ? 2.754 -0.358 -1.958 1.00 97.38 104 PHE A CA 1
ATOM 831 C C . PHE A 1 104 ? 4.248 -0.461 -2.261 1.00 97.38 104 PHE A C 1
ATOM 833 O O . PHE A 1 104 ? 5.086 -0.402 -1.361 1.00 97.38 104 PHE A O 1
ATOM 840 N N . SER A 1 105 ? 4.616 -0.594 -3.532 1.00 95.25 105 SER A N 1
ATOM 841 C CA . SER A 1 105 ? 6.021 -0.598 -3.944 1.00 95.25 105 SER A CA 1
ATOM 842 C C . SER A 1 105 ? 6.242 0.103 -5.271 1.00 95.25 105 SER A C 1
ATOM 844 O O . SER A 1 105 ? 5.379 0.089 -6.134 1.00 95.25 105 SER A O 1
ATOM 846 N N . THR A 1 106 ? 7.426 0.673 -5.462 1.00 92.31 106 THR A N 1
ATOM 847 C CA . THR A 1 106 ? 7.878 1.172 -6.770 1.00 92.31 106 THR A CA 1
ATOM 848 C C . THR A 1 106 ? 8.439 0.060 -7.662 1.00 92.31 106 THR A C 1
ATOM 850 O O . THR A 1 106 ? 8.759 0.304 -8.820 1.00 92.31 106 THR A O 1
ATOM 853 N N . SER A 1 107 ? 8.579 -1.162 -7.135 1.00 90.25 107 SER A N 1
ATOM 854 C CA . SER A 1 107 ? 9.038 -2.342 -7.871 1.00 90.25 107 SER A CA 1
ATOM 855 C C . SER A 1 107 ? 7.973 -3.433 -7.887 1.00 90.25 107 SER A C 1
ATOM 857 O O . SER A 1 107 ? 6.967 -3.387 -7.180 1.00 90.25 107 SER A O 1
ATOM 859 N N . ARG A 1 108 ? 8.234 -4.451 -8.701 1.00 91.25 108 ARG A N 1
ATOM 860 C CA . ARG A 1 108 ? 7.418 -5.655 -8.792 1.00 91.25 108 ARG A CA 1
ATOM 861 C C . ARG A 1 108 ? 7.475 -6.503 -7.534 1.00 91.25 108 ARG A C 1
ATOM 863 O O . ARG A 1 108 ? 8.408 -6.411 -6.744 1.00 91.25 108 ARG A O 1
ATOM 870 N N . PHE A 1 109 ? 6.533 -7.427 -7.411 1.00 93.88 109 PHE A N 1
ATOM 871 C CA . PHE A 1 109 ? 6.512 -8.422 -6.342 1.00 93.88 109 PHE A CA 1
ATOM 872 C C . PHE A 1 109 ? 7.030 -9.772 -6.849 1.00 93.88 109 PHE A C 1
ATOM 874 O O . PHE A 1 109 ? 6.789 -10.158 -7.993 1.00 93.88 109 PHE A O 1
ATOM 881 N N . GLN A 1 110 ? 7.761 -10.506 -6.009 1.00 95.00 110 GLN A N 1
ATOM 882 C CA . GLN A 1 110 ? 8.128 -11.892 -6.313 1.00 95.00 110 GLN A CA 1
ATOM 883 C C . GLN A 1 110 ? 6.885 -12.794 -6.325 1.00 95.00 110 GLN A C 1
ATOM 885 O O . GLN A 1 110 ? 5.934 -12.547 -5.587 1.00 95.00 110 GLN A O 1
ATOM 890 N N . GLN A 1 111 ? 6.913 -13.894 -7.084 1.00 94.19 111 GLN A N 1
ATOM 891 C CA . GLN A 1 111 ? 5.775 -14.820 -7.166 1.00 94.19 111 GLN A CA 1
ATOM 892 C C . GLN A 1 111 ? 5.323 -15.312 -5.780 1.00 94.19 111 GLN A C 1
ATOM 894 O O . GLN A 1 111 ? 4.138 -15.254 -5.463 1.00 94.19 111 GLN A O 1
ATOM 899 N N . GLY A 1 112 ? 6.272 -15.676 -4.909 1.00 96.81 112 GLY A N 1
ATOM 900 C CA . GLY A 1 112 ? 5.969 -16.088 -3.537 1.00 96.81 112 GLY A CA 1
ATOM 901 C C . GLY A 1 112 ? 5.352 -14.984 -2.668 1.00 96.81 112 GLY A C 1
ATOM 902 O O . GLY A 1 112 ? 4.605 -15.299 -1.744 1.00 96.81 112 GLY A O 1
ATOM 903 N N . ALA A 1 113 ? 5.623 -13.708 -2.963 1.00 97.44 113 ALA A N 1
ATOM 904 C CA . ALA A 1 113 ? 4.981 -12.573 -2.301 1.00 97.44 113 ALA A CA 1
ATOM 905 C C . ALA A 1 113 ? 3.518 -12.436 -2.747 1.00 97.44 113 ALA A C 1
ATOM 907 O O . ALA A 1 113 ? 2.638 -12.281 -1.905 1.00 97.44 113 ALA A O 1
ATOM 908 N N . ILE A 1 114 ? 3.253 -12.569 -4.052 1.00 97.19 114 ILE A N 1
ATOM 909 C CA . ILE A 1 114 ? 1.898 -12.516 -4.624 1.00 97.19 114 ILE A CA 1
ATOM 910 C C . ILE A 1 114 ? 1.045 -13.683 -4.109 1.00 97.19 114 ILE A C 1
ATOM 912 O O . ILE A 1 114 ? -0.095 -13.480 -3.689 1.00 97.19 114 ILE A O 1
ATOM 916 N N . ASP A 1 115 ? 1.598 -14.898 -4.094 1.00 96.69 115 ASP A N 1
ATOM 917 C CA . ASP A 1 115 ? 0.885 -16.086 -3.615 1.00 96.69 115 ASP A CA 1
ATOM 918 C C . ASP A 1 115 ? 0.554 -15.977 -2.119 1.00 96.69 115 ASP A C 1
ATOM 920 O O . ASP A 1 115 ? -0.563 -16.293 -1.702 1.00 96.69 115 ASP A O 1
ATOM 924 N N . PHE A 1 116 ? 1.494 -15.474 -1.310 1.00 98.25 116 PHE A N 1
ATOM 925 C CA . PHE A 1 116 ? 1.255 -15.226 0.110 1.00 98.25 116 PHE A CA 1
ATOM 926 C C . PHE A 1 116 ? 0.188 -14.145 0.324 1.00 98.25 116 PHE A C 1
ATOM 928 O O . PHE A 1 116 ? -0.754 -14.352 1.086 1.00 98.25 116 PHE A O 1
ATOM 935 N N . ALA A 1 117 ? 0.285 -13.021 -0.390 1.00 98.00 117 ALA A N 1
ATOM 936 C CA . ALA A 1 117 ? -0.665 -11.922 -0.277 1.00 98.00 117 ALA A CA 1
ATOM 937 C C . ALA A 1 117 ? -2.102 -12.361 -0.599 1.00 98.00 117 ALA A C 1
ATOM 939 O O . ALA A 1 117 ? -3.012 -12.076 0.179 1.00 98.00 117 ALA A O 1
ATOM 940 N N . LYS A 1 118 ? -2.301 -13.147 -1.672 1.00 96.19 118 LYS A N 1
ATOM 941 C CA . LYS A 1 118 ? -3.614 -13.727 -2.010 1.00 96.19 118 LYS A CA 1
ATOM 942 C C . LYS A 1 118 ? -4.154 -14.603 -0.883 1.00 96.19 118 LYS A C 1
ATOM 944 O O . LYS A 1 118 ? -5.320 -14.478 -0.528 1.00 96.19 118 LYS A O 1
ATOM 949 N N . LYS A 1 119 ? -3.322 -15.487 -0.325 1.00 97.06 119 LYS A N 1
ATOM 950 C CA . LYS A 1 119 ? -3.738 -16.409 0.744 1.00 97.06 119 LYS A CA 1
ATOM 951 C C . LYS A 1 119 ? -4.151 -15.678 2.025 1.00 97.06 119 LYS A C 1
ATOM 953 O O . LYS A 1 119 ? -5.016 -16.167 2.744 1.00 97.06 119 LYS A O 1
ATOM 958 N N . HIS A 1 120 ? -3.524 -14.540 2.310 1.00 97.31 120 HIS A N 1
ATOM 959 C CA . HIS A 1 120 ? -3.674 -13.820 3.574 1.00 97.31 120 HIS A CA 1
ATOM 960 C C . HIS A 1 120 ? -4.457 -12.503 3.459 1.00 97.31 120 HIS A C 1
ATOM 962 O O . HIS A 1 120 ? -4.508 -11.750 4.427 1.00 97.31 120 HIS A O 1
ATOM 968 N N . GLY A 1 121 ? -5.083 -12.230 2.308 1.00 96.31 121 GLY A N 1
ATOM 969 C CA . GLY A 1 121 ? -5.943 -11.058 2.122 1.00 96.31 121 GLY A CA 1
ATOM 970 C C . GLY A 1 121 ? -5.195 -9.723 2.169 1.00 96.31 121 GLY A C 1
ATOM 971 O O . GLY A 1 121 ? -5.711 -8.750 2.711 1.00 96.31 121 GLY A O 1
ATOM 972 N N . ILE A 1 122 ? -3.976 -9.672 1.626 1.00 98.25 122 ILE A N 1
ATOM 973 C CA . ILE A 1 122 ? -3.163 -8.450 1.543 1.00 98.25 122 ILE A CA 1
ATOM 974 C C . ILE A 1 122 ? -3.188 -7.930 0.106 1.00 98.25 122 ILE A C 1
ATOM 976 O O . ILE A 1 122 ? -2.924 -8.683 -0.832 1.00 98.25 122 ILE A O 1
ATOM 980 N N . ALA A 1 123 ? -3.468 -6.639 -0.076 1.00 98.00 123 ALA A N 1
ATOM 981 C CA . ALA A 1 123 ? -3.365 -6.012 -1.388 1.00 98.00 123 ALA A CA 1
ATOM 982 C C . ALA A 1 123 ? -1.906 -5.690 -1.713 1.00 98.00 123 ALA A C 1
ATOM 984 O O . ALA A 1 123 ? -1.177 -5.151 -0.880 1.00 98.00 123 ALA A O 1
ATOM 985 N N . LEU A 1 124 ? -1.494 -5.974 -2.946 1.00 97.44 124 LEU A N 1
ATOM 986 C CA . LEU A 1 124 ? -0.200 -5.567 -3.479 1.00 97.44 124 LEU A CA 1
ATOM 987 C C . LEU A 1 124 ? -0.433 -4.518 -4.555 1.00 97.44 124 LEU A C 1
ATOM 989 O O . LEU A 1 124 ? -1.179 -4.769 -5.502 1.00 97.44 124 LEU A O 1
ATOM 993 N N . VAL A 1 125 ? 0.198 -3.356 -4.417 1.00 95.38 125 VAL A N 1
ATOM 994 C CA . VAL A 1 125 ? 0.048 -2.253 -5.366 1.00 95.38 125 VAL A CA 1
ATOM 995 C C . VAL A 1 125 ? 1.423 -1.782 -5.806 1.00 95.38 125 VAL A C 1
ATOM 997 O O . VAL A 1 125 ? 2.244 -1.358 -4.996 1.00 95.38 125 VAL A O 1
ATOM 1000 N N . GLN A 1 126 ? 1.687 -1.858 -7.102 1.00 92.69 126 GLN A N 1
ATOM 1001 C CA . GLN A 1 126 ? 2.881 -1.266 -7.680 1.00 92.69 126 GLN A CA 1
ATOM 1002 C C . GLN A 1 126 ? 2.574 0.162 -8.122 1.00 92.69 126 GLN A C 1
ATOM 1004 O O . GLN A 1 126 ? 1.624 0.372 -8.864 1.00 92.69 126 GLN A O 1
ATOM 1009 N N . VAL A 1 127 ? 3.355 1.142 -7.685 1.00 91.62 127 VAL A N 1
ATOM 1010 C CA . VAL A 1 127 ? 3.245 2.525 -8.153 1.00 91.62 127 VAL A CA 1
ATOM 1011 C C . VAL A 1 127 ? 4.224 2.736 -9.291 1.00 91.62 127 VAL A C 1
ATOM 1013 O O . VAL A 1 127 ? 5.419 2.463 -9.163 1.00 91.62 127 VAL A O 1
ATOM 1016 N N . ILE A 1 128 ? 3.687 3.202 -10.408 1.00 86.69 128 ILE A N 1
ATOM 1017 C CA . ILE A 1 128 ? 4.386 3.359 -11.676 1.00 86.69 128 ILE A CA 1
ATOM 1018 C C . ILE A 1 128 ? 4.218 4.782 -12.200 1.00 86.69 128 ILE A C 1
ATOM 1020 O O . ILE A 1 128 ? 3.297 5.493 -11.788 1.00 86.69 128 ILE A O 1
ATOM 1024 N N . ASP A 1 129 ? 5.094 5.185 -13.120 1.00 84.81 129 ASP A N 1
ATOM 1025 C CA . ASP A 1 129 ? 4.894 6.418 -13.878 1.00 84.81 129 ASP A CA 1
ATOM 1026 C C . ASP A 1 129 ? 3.587 6.323 -14.680 1.00 84.81 129 ASP A C 1
ATOM 1028 O O . ASP A 1 129 ? 3.315 5.308 -15.332 1.00 84.81 129 ASP A O 1
ATOM 1032 N N . GLY A 1 130 ? 2.737 7.345 -14.587 1.00 80.69 130 GLY A N 1
ATOM 1033 C CA . GLY A 1 130 ? 1.444 7.333 -15.262 1.00 80.69 130 GLY A CA 1
ATOM 1034 C C . GLY A 1 130 ? 1.548 7.464 -16.780 1.00 80.69 130 GLY A C 1
ATOM 1035 O O . GLY A 1 130 ? 0.618 7.048 -17.470 1.00 80.69 130 GLY A O 1
ATOM 1036 N N . GLU A 1 131 ? 2.684 7.906 -17.326 1.00 76.75 131 GLU A N 1
ATOM 1037 C CA . GLU A 1 131 ? 2.973 7.823 -18.764 1.00 76.75 131 GLU A CA 1
ATOM 1038 C C . GLU A 1 131 ? 2.884 6.382 -19.283 1.00 76.75 131 GLU A C 1
ATOM 1040 O O . GLU A 1 131 ? 2.462 6.127 -20.413 1.00 76.75 131 GLU A O 1
ATOM 1045 N N . LEU A 1 132 ? 3.194 5.400 -18.433 1.00 73.69 132 LEU A N 1
ATOM 1046 C CA . LEU A 1 132 ? 3.114 3.993 -18.806 1.00 73.69 132 LEU A CA 1
ATOM 1047 C C . LEU A 1 132 ? 1.682 3.503 -19.016 1.00 73.69 132 LEU A C 1
ATOM 1049 O O . LEU A 1 132 ? 1.502 2.506 -19.712 1.00 73.69 132 LEU A O 1
ATOM 1053 N N . LEU A 1 133 ? 0.667 4.213 -18.505 1.00 70.62 133 LEU A N 1
ATOM 1054 C CA . LEU A 1 133 ? -0.739 3.936 -18.819 1.00 70.62 133 LEU A CA 1
ATOM 1055 C C . LEU A 1 133 ? -1.056 4.146 -20.301 1.00 70.62 133 LEU A C 1
ATOM 1057 O O . LEU A 1 133 ? -1.957 3.497 -20.836 1.00 70.62 133 LEU A O 1
ATOM 1061 N N . TYR A 1 134 ? -0.328 5.042 -20.966 1.00 66.44 134 TYR A N 1
ATOM 1062 C CA . TYR A 1 134 ? -0.523 5.329 -22.381 1.00 66.44 134 TYR A CA 1
ATOM 1063 C C . TYR A 1 134 ? -0.023 4.172 -23.260 1.00 66.44 134 TYR A C 1
ATOM 1065 O O . TYR A 1 134 ? -0.712 3.754 -24.191 1.00 66.44 134 TYR A O 1
ATOM 1073 N N . ASN A 1 135 ? 1.105 3.561 -22.880 1.00 58.81 135 ASN A N 1
ATOM 1074 C CA . ASN A 1 135 ? 1.729 2.452 -23.612 1.00 58.81 135 ASN A CA 1
ATOM 1075 C C . ASN A 1 135 ? 0.917 1.144 -23.567 1.00 58.81 135 ASN A C 1
ATOM 1077 O O . ASN A 1 135 ? 1.063 0.298 -24.444 1.00 58.81 135 ASN A O 1
ATOM 1081 N N . VAL A 1 136 ? 0.033 0.964 -22.577 1.00 53.78 136 VAL A N 1
ATOM 1082 C CA . VAL A 1 136 ? -0.780 -0.264 -22.445 1.00 53.78 136 VAL A CA 1
ATOM 1083 C C . VAL A 1 136 ? -1.917 -0.339 -23.475 1.00 53.78 136 VAL A C 1
ATOM 1085 O O . VAL A 1 136 ? -2.498 -1.405 -23.666 1.00 53.78 136 VAL A O 1
ATOM 1088 N N . LYS A 1 137 ? -2.256 0.773 -24.147 1.00 50.31 137 LYS A N 1
ATOM 1089 C CA . LYS A 1 137 ? -3.323 0.815 -25.164 1.00 50.31 137 LYS A CA 1
ATOM 1090 C C . LYS A 1 137 ? -2.829 0.567 -26.591 1.00 50.31 137 LYS A C 1
ATOM 1092 O O . LYS A 1 137 ? -3.648 0.257 -27.455 1.00 50.31 137 LYS A O 1
ATOM 1097 N N . SER A 1 138 ? -1.530 0.687 -26.861 1.00 44.97 138 SER A N 1
ATOM 1098 C CA . SER A 1 138 ? -0.962 0.488 -28.196 1.00 44.97 138 SER A CA 1
ATOM 1099 C C . SER A 1 138 ? -0.340 -0.902 -28.326 1.00 44.97 138 SER A C 1
ATOM 1101 O O . SER A 1 138 ? 0.629 -1.234 -27.656 1.00 44.97 138 SER A O 1
ATOM 1103 N N . VAL A 1 139 ? -0.872 -1.711 -29.246 1.00 45.38 139 VAL A N 1
ATOM 1104 C CA . VAL A 1 139 ? -0.366 -3.060 -29.579 1.00 45.38 139 VAL A CA 1
ATOM 1105 C C . VAL A 1 139 ? 1.055 -3.023 -30.185 1.00 45.38 139 VAL A C 1
ATOM 1107 O O . VAL A 1 139 ? 1.720 -4.054 -30.257 1.00 45.38 139 VAL A O 1
ATOM 1110 N N . ASN A 1 140 ? 1.554 -1.843 -30.574 1.00 46.44 140 ASN A N 1
ATOM 1111 C CA . ASN A 1 140 ? 2.884 -1.650 -31.152 1.00 46.44 140 ASN A CA 1
ATOM 1112 C C . ASN A 1 140 ? 3.843 -0.942 -30.182 1.00 46.44 140 ASN A C 1
ATOM 1114 O O . ASN A 1 140 ? 3.512 0.079 -29.587 1.00 46.44 140 ASN A O 1
ATOM 1118 N N . ILE A 1 141 ? 5.037 -1.527 -30.057 1.00 48.16 141 ILE A N 1
ATOM 1119 C CA . ILE A 1 141 ? 6.102 -1.244 -29.079 1.00 48.16 141 ILE A CA 1
ATOM 1120 C C . ILE A 1 141 ? 7.007 -0.102 -29.577 1.00 48.16 141 ILE A C 1
ATOM 1122 O O . ILE A 1 141 ? 8.230 -0.201 -29.573 1.00 48.16 141 ILE A O 1
ATOM 1126 N N . GLU A 1 142 ? 6.426 0.997 -30.037 1.00 51.09 142 GLU A N 1
ATOM 1127 C CA . GLU A 1 142 ? 7.186 2.235 -30.212 1.00 51.09 142 GLU A CA 1
ATOM 1128 C C . GLU A 1 142 ? 6.773 3.183 -29.093 1.00 51.09 142 GLU A C 1
ATOM 1130 O O . GLU A 1 142 ? 5.593 3.257 -28.759 1.00 51.09 142 GLU A O 1
ATOM 1135 N N . LYS A 1 143 ? 7.743 3.856 -28.455 1.00 52.97 143 LYS A N 1
ATOM 1136 C CA . LYS A 1 143 ? 7.447 4.931 -27.499 1.00 52.97 143 LYS A CA 1
ATOM 1137 C C . LYS A 1 143 ? 6.608 5.966 -28.240 1.00 52.97 143 LYS A C 1
ATOM 1139 O O . LYS A 1 143 ? 7.148 6.741 -29.023 1.00 52.97 143 LYS A O 1
ATOM 1144 N N . VAL A 1 144 ? 5.300 5.944 -28.027 1.00 59.31 144 VAL A N 1
ATOM 1145 C CA . VAL A 1 144 ? 4.409 6.930 -28.620 1.00 59.31 144 VAL A CA 1
ATOM 1146 C C . VAL A 1 144 ? 4.618 8.227 -27.849 1.00 59.31 144 VAL A C 1
ATOM 1148 O O . VAL A 1 144 ? 4.525 8.235 -26.621 1.00 59.31 144 VAL A O 1
ATOM 1151 N N . GLU A 1 145 ? 4.929 9.316 -28.550 1.00 68.56 145 GLU A N 1
ATOM 1152 C CA . GLU A 1 145 ? 4.922 10.641 -27.932 1.00 68.56 145 GLU A CA 1
ATOM 1153 C C . GLU A 1 145 ? 3.515 10.929 -27.408 1.00 68.56 145 GLU A C 1
ATOM 1155 O O . GLU A 1 145 ? 2.534 10.877 -28.155 1.00 68.56 145 GLU A O 1
ATOM 1160 N N . ILE A 1 146 ? 3.406 11.195 -26.106 1.00 71.19 146 ILE A N 1
ATOM 1161 C CA . ILE A 1 146 ? 2.123 11.481 -25.471 1.00 71.19 146 ILE A CA 1
ATOM 1162 C C . ILE A 1 146 ? 1.631 12.830 -26.007 1.00 71.19 146 ILE A C 1
ATOM 1164 O O . ILE A 1 146 ? 2.330 13.835 -25.851 1.00 71.19 146 ILE A O 1
ATOM 1168 N N . PRO A 1 147 ? 0.440 12.893 -26.629 1.00 80.06 147 PRO A N 1
ATOM 1169 C CA . PRO A 1 147 ? -0.050 14.151 -27.159 1.00 80.06 147 PRO A CA 1
ATOM 1170 C C . PRO A 1 147 ? -0.252 15.195 -26.045 1.00 80.06 147 PRO A C 1
ATOM 1172 O O . PRO A 1 147 ? -0.780 14.839 -24.989 1.00 80.06 147 PRO A O 1
ATOM 1175 N N . PRO A 1 148 ? 0.058 16.489 -26.270 1.00 79.38 148 PRO A N 1
ATOM 1176 C CA . PRO A 1 148 ? 0.039 17.517 -25.217 1.00 79.38 148 PRO A CA 1
ATOM 1177 C C . PRO A 1 148 ? -1.311 17.720 -24.515 1.00 79.38 148 PRO A C 1
ATOM 1179 O O . PRO A 1 148 ? -1.367 18.273 -23.421 1.00 79.38 148 PRO A O 1
ATOM 1182 N N . TRP A 1 149 ? -2.411 17.312 -25.150 1.00 79.75 149 TRP A N 1
ATOM 1183 C CA . TRP A 1 149 ? -3.760 17.420 -24.590 1.00 79.75 149 TRP A CA 1
ATOM 1184 C C . TRP A 1 149 ? -4.136 16.255 -23.665 1.00 79.75 149 TRP A C 1
ATOM 1186 O O . TRP A 1 149 ? -5.187 16.299 -23.025 1.00 79.75 149 TRP A O 1
ATOM 1196 N N . VAL A 1 150 ? -3.330 15.190 -23.610 1.00 78.88 150 VAL A N 1
ATOM 1197 C CA . VAL A 1 150 ? -3.587 14.053 -22.727 1.00 78.88 150 VAL A CA 1
ATOM 1198 C C . VAL A 1 150 ? -3.102 14.410 -21.327 1.00 78.88 150 VAL A C 1
ATOM 1200 O O . VAL A 1 150 ? -1.909 14.464 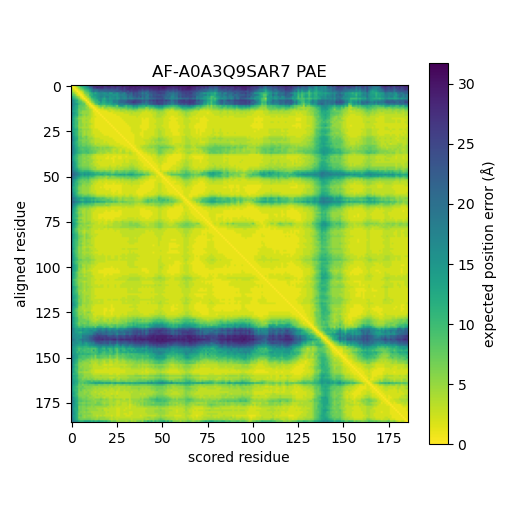-21.055 1.00 78.88 150 VAL A O 1
ATOM 1203 N N . ASN A 1 151 ? -4.047 14.621 -20.418 1.00 80.19 151 ASN A N 1
ATOM 1204 C CA . ASN A 1 151 ? -3.743 14.813 -19.007 1.00 80.19 151 ASN A CA 1
ATOM 1205 C C . ASN A 1 151 ? -3.580 13.446 -18.323 1.00 80.19 151 ASN A C 1
ATOM 1207 O O . ASN A 1 151 ? -4.571 12.836 -17.917 1.00 80.19 151 ASN A O 1
ATOM 1211 N N . LEU A 1 152 ? -2.347 12.940 -18.243 1.00 79.06 152 LEU A N 1
ATOM 1212 C CA . LEU A 1 152 ? -2.031 11.724 -17.490 1.00 79.06 152 LEU A CA 1
ATOM 1213 C C . LEU A 1 152 ? -1.650 12.078 -16.048 1.00 79.06 152 LEU A C 1
ATOM 1215 O O . LEU A 1 152 ? -0.966 13.079 -15.820 1.00 79.06 152 LEU A O 1
ATOM 1219 N N . PRO A 1 153 ? -2.046 11.262 -15.056 1.00 84.12 153 PRO A N 1
ATOM 1220 C CA . PRO A 1 153 ? -1.520 11.431 -13.713 1.00 84.12 153 PRO A CA 1
ATOM 1221 C C . PRO A 1 153 ? -0.008 11.186 -13.736 1.00 84.12 153 PRO A C 1
ATOM 1223 O O . PRO A 1 153 ? 0.461 10.304 -14.444 1.00 84.12 153 PRO A O 1
ATOM 1226 N N . ARG A 1 154 ? 0.762 11.916 -12.923 1.00 85.25 154 ARG A N 1
ATOM 1227 C CA . ARG A 1 154 ? 2.217 11.696 -12.829 1.00 85.25 154 ARG A CA 1
ATOM 1228 C C . ARG A 1 154 ? 2.564 10.273 -12.376 1.00 85.25 154 ARG A C 1
ATOM 1230 O O . ARG A 1 154 ? 3.509 9.677 -12.870 1.00 85.25 154 ARG A O 1
ATOM 1237 N N . TYR A 1 155 ? 1.776 9.718 -11.457 1.00 87.62 155 TYR A N 1
ATOM 1238 C CA . TYR A 1 155 ? 1.909 8.331 -11.020 1.00 87.62 155 TYR A CA 1
ATOM 1239 C C . TYR A 1 155 ? 0.544 7.670 -10.917 1.00 87.62 155 TYR A C 1
ATOM 1241 O O . TYR A 1 155 ? -0.453 8.323 -10.590 1.00 87.62 155 TYR A O 1
ATOM 1249 N N . CYS A 1 156 ? 0.516 6.358 -11.109 1.00 87.25 156 CYS A N 1
ATOM 1250 C CA . CYS A 1 156 ? -0.657 5.532 -10.857 1.00 87.25 156 CYS A CA 1
ATOM 1251 C C . CYS A 1 156 ? -0.280 4.253 -10.109 1.00 87.25 156 CYS A C 1
ATOM 1253 O O . CYS A 1 156 ? 0.873 3.821 -10.121 1.00 87.25 156 CYS A O 1
ATOM 1255 N N . GLY A 1 157 ? -1.264 3.651 -9.447 1.00 90.00 157 GLY A N 1
ATOM 1256 C CA . GLY A 1 157 ? -1.128 2.324 -8.866 1.00 90.00 157 GLY A CA 1
ATOM 1257 C C . GLY A 1 157 ? -1.511 1.241 -9.872 1.00 90.00 157 GLY A C 1
ATOM 1258 O O . GLY A 1 157 ? -2.371 1.431 -10.724 1.00 90.00 157 GLY A O 1
ATOM 1259 N N . VAL A 1 158 ? -0.917 0.067 -9.738 1.00 90.94 158 VAL A N 1
ATOM 1260 C CA . VAL A 1 158 ? -1.325 -1.165 -10.406 1.00 90.94 158 VAL A CA 1
ATOM 1261 C C . VAL A 1 158 ? -1.481 -2.215 -9.322 1.00 90.94 158 VAL A C 1
ATOM 1263 O O . VAL A 1 158 ? -0.497 -2.681 -8.747 1.00 90.94 158 VAL A O 1
ATOM 1266 N N . MET A 1 159 ? -2.724 -2.571 -9.006 1.00 93.00 159 MET A N 1
ATOM 1267 C CA . MET A 1 159 ? -3.004 -3.669 -8.092 1.00 93.00 159 MET A CA 1
ATOM 1268 C C . MET A 1 159 ? -2.665 -4.989 -8.769 1.00 93.00 159 MET A C 1
ATOM 1270 O O . MET A 1 159 ? -3.188 -5.299 -9.840 1.00 93.00 159 MET A O 1
ATOM 1274 N N . VAL A 1 160 ? -1.812 -5.770 -8.115 1.00 92.31 160 VAL A N 1
ATOM 1275 C CA . VAL A 1 160 ? -1.322 -7.062 -8.589 1.00 92.31 160 VAL A CA 1
ATOM 1276 C C . VAL A 1 160 ? -2.002 -8.169 -7.792 1.00 92.31 160 VAL A C 1
ATOM 1278 O O . VAL A 1 160 ? -1.951 -8.186 -6.562 1.00 92.31 160 VAL A O 1
ATOM 1281 N N . ARG A 1 161 ? -2.622 -9.128 -8.485 1.00 88.75 161 ARG A N 1
ATOM 1282 C CA . ARG A 1 161 ? -3.305 -10.269 -7.858 1.00 88.75 161 ARG A CA 1
ATOM 1283 C C . ARG A 1 161 ? -3.012 -11.579 -8.571 1.00 88.75 161 ARG A C 1
ATOM 1285 O O . ARG A 1 161 ? -2.885 -11.626 -9.790 1.00 88.75 161 ARG A O 1
ATOM 1292 N N . LYS A 1 162 ? -2.968 -12.677 -7.819 1.00 90.25 162 LYS A N 1
ATOM 1293 C CA . LYS A 1 162 ? -2.871 -14.024 -8.393 1.00 90.25 162 LYS A CA 1
ATOM 1294 C C . LYS A 1 162 ? -4.234 -14.473 -8.933 1.00 90.25 162 LYS A C 1
ATOM 1296 O O . LYS A 1 162 ? -5.201 -14.582 -8.176 1.00 90.25 162 LYS A O 1
ATOM 1301 N N . VAL A 1 163 ? -4.291 -14.800 -10.219 1.00 87.50 163 VAL A N 1
ATOM 1302 C CA . VAL A 1 163 ? -5.443 -15.433 -10.887 1.00 87.50 163 VAL A CA 1
ATOM 1303 C C . VAL A 1 163 ? -5.078 -16.864 -11.292 1.00 87.50 163 VAL A C 1
ATOM 1305 O O . VAL A 1 163 ? -3.914 -17.251 -11.172 1.00 87.50 163 VAL A O 1
ATOM 1308 N N . ASP A 1 164 ? -6.053 -17.659 -11.731 1.00 82.38 164 ASP A N 1
ATOM 1309 C CA . ASP A 1 164 ? -5.855 -19.095 -11.987 1.00 82.38 164 ASP A CA 1
ATOM 1310 C C . ASP A 1 164 ? -4.731 -19.354 -12.999 1.00 82.38 164 ASP A C 1
ATOM 1312 O O . ASP A 1 164 ? -3.849 -20.173 -12.750 1.00 82.38 164 ASP A O 1
ATOM 1316 N N . ASN A 1 165 ? -4.682 -18.552 -14.068 1.00 82.12 165 ASN A N 1
ATOM 1317 C CA . ASN A 1 165 ? -3.693 -18.671 -15.143 1.00 82.12 165 ASN A CA 1
ATOM 1318 C C . ASN A 1 165 ? -2.712 -17.487 -15.206 1.00 82.12 165 ASN A C 1
ATOM 1320 O O . ASN A 1 165 ? -2.371 -17.017 -16.288 1.00 82.12 165 ASN A O 1
ATOM 1324 N N . GLY A 1 166 ? -2.250 -16.986 -14.054 1.00 84.81 166 GLY A N 1
ATOM 1325 C CA . GLY A 1 166 ? -1.161 -16.004 -14.008 1.00 84.81 166 GLY A CA 1
ATOM 1326 C C . GLY A 1 166 ? -1.382 -14.862 -13.023 1.00 84.81 166 GLY A C 1
ATOM 1327 O O . GLY A 1 166 ? -1.811 -15.068 -11.886 1.00 84.81 166 GLY A O 1
ATOM 1328 N N . ILE A 1 167 ? -1.039 -13.650 -13.451 1.00 86.31 167 ILE A N 1
ATOM 1329 C CA . ILE A 1 167 ? -1.139 -12.430 -12.651 1.00 86.31 167 ILE A CA 1
ATOM 1330 C C . ILE A 1 167 ? -2.178 -11.516 -13.300 1.00 86.31 167 ILE A C 1
ATOM 1332 O O . ILE A 1 167 ? -2.069 -11.178 -14.474 1.00 86.31 167 ILE A O 1
ATOM 1336 N N . GLY A 1 168 ? -3.192 -11.136 -12.530 1.00 86.25 168 GLY A N 1
ATOM 1337 C CA . GLY A 1 168 ? -4.136 -10.093 -12.902 1.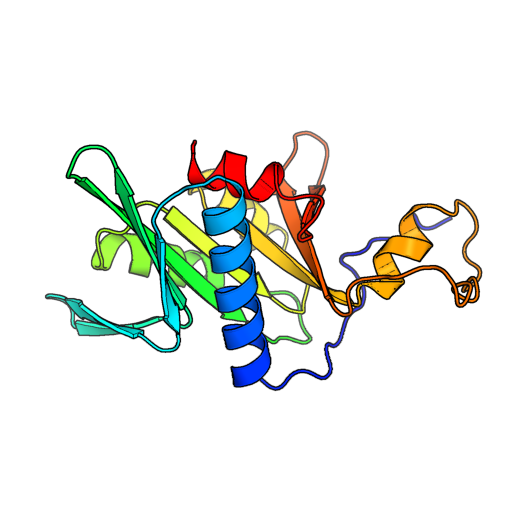00 86.25 168 GLY A CA 1
ATOM 1338 C C . GLY A 1 168 ? -3.632 -8.734 -12.429 1.00 86.25 168 GLY A C 1
ATOM 1339 O O . GLY A 1 168 ? -3.131 -8.621 -11.308 1.00 86.25 168 GLY A O 1
ATOM 1340 N N . CYS A 1 169 ? -3.819 -7.716 -13.263 1.00 88.38 169 CYS A N 1
ATOM 1341 C CA . CYS A 1 169 ? -3.459 -6.335 -12.967 1.00 88.38 169 CYS A CA 1
ATOM 1342 C C . CYS A 1 169 ? -4.688 -5.437 -13.105 1.00 88.38 169 CYS A C 1
ATOM 1344 O O . CYS A 1 169 ? -5.412 -5.541 -14.096 1.00 88.38 169 CYS A O 1
ATOM 1346 N N . SER A 1 170 ? -4.893 -4.544 -12.142 1.00 89.56 170 SER A N 1
ATOM 1347 C CA . SER A 1 170 ? -5.916 -3.498 -12.212 1.00 89.56 170 SER A CA 1
ATOM 1348 C C . SER A 1 170 ? -5.265 -2.144 -11.980 1.00 89.56 170 SER A C 1
ATOM 1350 O O . SER A 1 170 ? -4.602 -1.946 -10.964 1.00 89.56 170 SER A O 1
ATOM 1352 N N . VAL A 1 171 ? -5.443 -1.220 -12.920 1.00 87.62 171 VAL A N 1
ATOM 1353 C CA . VAL A 1 171 ? -4.960 0.156 -12.774 1.00 87.62 171 VAL A CA 1
ATOM 1354 C C . VAL A 1 171 ? -5.770 0.868 -11.695 1.00 87.62 171 VAL A C 1
ATOM 1356 O O . VAL A 1 171 ? -6.979 0.680 -11.590 1.00 87.62 171 VAL A O 1
ATOM 1359 N N . ILE A 1 172 ? -5.070 1.672 -10.905 1.00 87.19 172 ILE A N 1
ATOM 1360 C CA . ILE A 1 172 ? -5.593 2.488 -9.826 1.00 87.19 172 ILE A CA 1
ATOM 1361 C C . ILE A 1 172 ? -5.199 3.947 -10.092 1.00 87.19 172 ILE A C 1
ATOM 1363 O O . ILE A 1 172 ? -4.020 4.309 -10.023 1.00 87.19 172 ILE A O 1
ATOM 1367 N N . THR A 1 173 ? -6.188 4.793 -10.358 1.00 85.00 173 THR A N 1
ATOM 1368 C CA . THR A 1 173 ? -6.062 6.256 -10.422 1.00 85.00 173 THR A CA 1
ATOM 1369 C C . THR A 1 173 ? -7.198 6.906 -9.633 1.00 85.00 173 THR A C 1
ATOM 1371 O O . THR A 1 173 ? -8.004 6.224 -9.006 1.00 85.00 173 THR A O 1
ATOM 1374 N N . LYS A 1 174 ? -7.284 8.239 -9.662 1.00 78.62 174 LYS A N 1
ATOM 1375 C CA . LYS A 1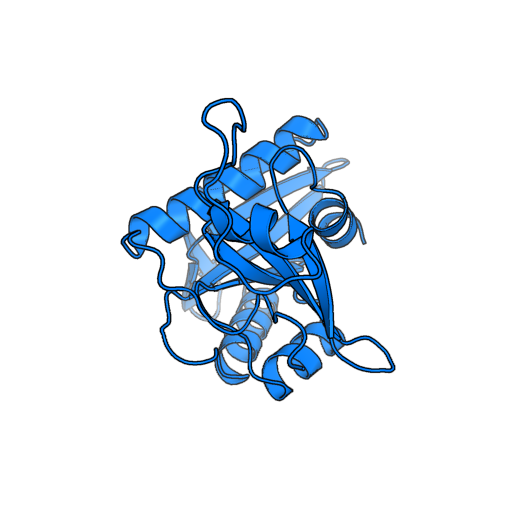 174 ? -8.433 8.964 -9.108 1.00 78.62 174 LYS A CA 1
ATOM 1376 C C . LYS A 1 174 ? -9.739 8.618 -9.844 1.00 78.62 174 LYS A C 1
ATOM 1378 O O . LYS A 1 174 ? -10.817 8.591 -9.253 1.00 78.62 174 LYS A O 1
ATOM 1383 N N . GLU A 1 175 ? -9.647 8.368 -11.143 1.00 81.44 175 GLU A N 1
ATOM 1384 C CA . GLU A 1 175 ? -10.770 8.024 -12.013 1.00 81.44 175 GLU A CA 1
ATOM 1385 C C . GLU A 1 175 ? -11.131 6.537 -11.912 1.00 81.44 175 GLU A C 1
ATOM 1387 O O . GLU A 1 175 ? -12.313 6.211 -11.946 1.00 81.44 175 GLU A O 1
ATOM 1392 N N . TYR A 1 176 ? -10.134 5.662 -11.737 1.00 84.38 176 TYR A N 1
ATOM 1393 C CA . TYR A 1 176 ? -10.298 4.206 -11.681 1.00 84.38 176 TYR A CA 1
ATOM 1394 C C . TYR A 1 176 ? -9.843 3.655 -10.325 1.00 84.38 176 TYR A C 1
ATOM 1396 O O . TYR A 1 176 ? -8.660 3.404 -10.127 1.00 84.38 176 TYR A O 1
ATOM 1404 N N . ASP A 1 177 ? -10.759 3.442 -9.389 1.00 86.94 177 ASP A N 1
ATOM 1405 C CA . ASP A 1 177 ? -10.472 2.993 -8.017 1.00 86.94 177 ASP A CA 1
ATOM 1406 C C . ASP A 1 177 ? -11.291 1.774 -7.574 1.00 86.94 177 ASP A C 1
ATOM 1408 O O . ASP A 1 177 ? -11.082 1.259 -6.475 1.00 86.94 177 ASP A O 1
ATOM 1412 N N . ASP A 1 178 ? -12.125 1.212 -8.452 1.00 88.06 178 ASP A N 1
ATOM 1413 C CA . ASP A 1 178 ? -12.941 0.028 -8.159 1.00 88.06 178 ASP A CA 1
ATOM 1414 C C . ASP A 1 178 ? -12.131 -1.108 -7.523 1.00 88.06 178 ASP A C 1
ATOM 1416 O O . ASP A 1 178 ? -12.595 -1.782 -6.609 1.00 88.06 178 ASP A O 1
ATOM 1420 N N . ALA A 1 179 ? -10.900 -1.349 -7.984 1.00 88.12 179 ALA A N 1
ATOM 1421 C CA . ALA A 1 179 ? -10.074 -2.442 -7.475 1.00 88.12 179 ALA A CA 1
ATOM 1422 C C . ALA A 1 179 ? -9.699 -2.265 -5.994 1.00 88.12 179 ALA A C 1
ATOM 1424 O O . ALA A 1 179 ? -9.747 -3.228 -5.226 1.00 88.12 179 ALA A O 1
ATOM 1425 N N . ILE A 1 180 ? -9.333 -1.047 -5.587 1.00 87.88 180 ILE A N 1
ATOM 1426 C CA . ILE A 1 180 ? -8.942 -0.767 -4.203 1.00 87.88 180 ILE A CA 1
ATOM 1427 C C . ILE A 1 180 ? -10.166 -0.598 -3.307 1.00 87.88 180 ILE A C 1
ATOM 1429 O O . ILE A 1 180 ? -10.162 -1.136 -2.203 1.00 87.88 180 ILE A O 1
ATOM 1433 N N . VAL A 1 181 ? -11.239 0.025 -3.800 1.00 88.00 181 VAL A N 1
ATOM 1434 C CA . VAL A 1 181 ? -12.520 0.117 -3.085 1.00 88.00 181 VAL A CA 1
ATOM 1435 C C . VAL A 1 181 ? -13.080 -1.281 -2.820 1.00 88.00 181 VAL A C 1
ATOM 1437 O O . VAL A 1 181 ? -13.371 -1.617 -1.674 1.00 88.00 181 VAL A O 1
ATOM 1440 N N . ASN A 1 182 ? -13.123 -2.155 -3.830 1.00 90.00 182 ASN A N 1
ATOM 1441 C CA . ASN A 1 182 ? -13.577 -3.536 -3.652 1.00 90.00 182 ASN A CA 1
ATOM 1442 C C . ASN A 1 182 ? -12.716 -4.310 -2.648 1.00 90.00 182 ASN A C 1
ATOM 1444 O O . ASN A 1 182 ? -13.261 -5.091 -1.873 1.00 90.00 182 ASN A O 1
ATOM 1448 N N . PHE A 1 183 ? -11.396 -4.100 -2.628 1.00 91.69 183 PHE A N 1
ATOM 1449 C CA . PHE A 1 183 ? -10.527 -4.717 -1.623 1.00 91.69 183 PHE A CA 1
ATOM 1450 C C . PHE A 1 183 ? -10.797 -4.192 -0.206 1.00 91.69 183 PHE A C 1
ATOM 1452 O O . PHE A 1 183 ? -10.732 -4.952 0.758 1.00 91.69 183 PHE A O 1
ATOM 1459 N N . ILE A 1 184 ? -11.076 -2.895 -0.056 1.00 88.06 184 ILE A N 1
ATOM 1460 C CA . ILE A 1 184 ? -11.396 -2.291 1.243 1.00 88.06 184 ILE A CA 1
ATOM 1461 C C . ILE A 1 184 ? -12.717 -2.853 1.780 1.00 88.06 184 ILE A C 1
ATOM 1463 O O . ILE A 1 184 ? -12.799 -3.167 2.967 1.00 88.06 184 ILE A O 1
ATOM 1467 N N . MET A 1 185 ? -13.713 -3.020 0.908 1.00 84.94 185 MET A N 1
ATOM 1468 C CA . MET A 1 185 ? -15.082 -3.385 1.286 1.00 84.94 185 MET A CA 1
ATOM 1469 C C . MET A 1 185 ? -15.329 -4.897 1.438 1.00 84.94 185 MET A C 1
ATOM 1471 O O . MET A 1 185 ? -16.311 -5.269 2.077 1.00 84.94 185 MET A O 1
ATOM 1475 N N . ASN A 1 186 ? -14.463 -5.762 0.890 1.00 82.38 186 ASN A N 1
ATOM 1476 C CA . ASN A 1 186 ? -14.566 -7.233 0.969 1.00 82.38 186 ASN A CA 1
ATOM 1477 C C . ASN A 1 186 ? -13.299 -7.825 1.564 1.00 82.38 186 ASN A C 1
ATOM 1479 O O . ASN A 1 186 ? -13.312 -8.415 2.665 1.00 82.38 186 ASN A O 1
#

Mean predicted aligned error: 6.27 Å

Radius of gyration: 16.68 Å; Cα contacts (8 Å, |Δi|>4): 326; chains: 1; bounding box: 36×37×55 Å

Sequence (186 aa):
MGVYNPIEANTTDMTDTEFEKYVASLVKQMSEKEGIKCSVKHNYIARVNDGNYQIDVIAEYTFLGGQFIILIECKKYKNPVPREKVEILYNRIRSIGAHKGMLFSTSRFQQGAIDFAKKHGIALVQVIDGELLYNVKSVNIEKVEIPPWVNLPRYCGVMVRKVDNGIGCSVITKEYDDAIVNFIMN

pLDDT: mean 86.14, std 14.68, range [27.8, 98.56]

Solvent-accessible surface area (backbone atoms only — not comparable to full-atom values): 10784 Å² total; per-residue (Å²): 134,83,76,88,58,89,61,78,74,48,81,74,88,62,52,70,70,53,45,42,51,49,51,41,50,52,56,46,51,53,34,52,74,74,70,44,63,66,50,67,43,69,71,36,74,49,80,46,97,94,46,77,45,82,34,45,24,38,39,41,32,65,55,98,89,41,81,45,35,35,44,33,44,70,43,86,38,81,59,60,41,52,36,66,62,53,53,52,50,53,51,50,30,64,72,71,66,38,75,37,39,37,41,38,20,30,25,33,69,32,70,66,22,41,54,48,24,61,76,68,63,36,49,38,29,31,44,36,58,22,69,58,65,61,59,76,74,48,96,59,98,61,90,71,81,77,58,92,84,64,86,64,54,76,57,31,37,33,38,54,43,70,46,97,92,50,76,44,76,42,70,33,49,96,90,40,41,65,69,59,52,52,58,75,77,102

Foldseek 3Di:
DDQDDLQADDQDPDDQLRQLVVVQVQVVLLCVVVVWDKDKDAQDWQQAPVGTDGARMKIWTADPNDIAIETEAEEADPDADELVVLVVQLVVCVRRVHDAYEYEYCHHHDPNNQVVCQVRLYKYKHKHQQLVVVVNPDPDPDSDDDPPPDDTDRIWIWTWHDDPPGIDTDIGDSVGHCVVVVSSVD